Protein 1PJX (pdb70)

Structure (mmCIF, N/CA/C/O backbone):
data_1PJX
#
_entry.id   1PJX
#
_cell.length_a   43.114
_cell.length_b   81.849
_cell.length_c   86.467
_cell.angle_alpha   90.00
_cell.angle_beta   90.00
_cell.angle_gamma   90.00
#
_symmetry.space_group_name_H-M   'P 21 21 21'
#
loop_
_entity.id
_entity.type
_entity.pdbx_description
1 polymer DIISOPROPYLFLUOROPHOSPHATASE
2 non-polymer 'CALCIUM ION'
3 non-polymer 1-ETHOXY-2-(2-METHOXYETHOXY)ETHANE
4 non-polymer '2-(N-MORPHOLINO)-ETHANESULFONIC ACID'
5 non-polymer 1,2-ETHANEDIOL
6 non-polymer 'TRIETHYLENE GLYCOL'
7 non-polymer 1,2-DIMETHOXYETHANE
8 non-polymer 2-METHOXYETHANOL
9 non-polymer GLYCEROL
10 non-polymer DI(HYDROXYETHYL)ETHER
11 water water
#
loop_
_atom_site.group_PDB
_atom_site.id
_atom_site.type_symbol
_atom_site.label_atom_id
_atom_site.label_alt_id
_atom_site.label_comp_id
_atom_site.label_asym_id
_atom_site.label_entity_id
_atom_site.label_seq_id
_atom_site.pdbx_PDB_ins_code
_atom_site.Cartn_x
_atom_site.Cartn_y
_atom_site.Cartn_z
_atom_site.occupancy
_atom_site.B_iso_or_equiv
_atom_site.auth_seq_id
_atom_site.auth_comp_id
_atom_site.auth_asym_id
_atom_site.auth_atom_id
_atom_site.pdbx_PDB_model_num
ATOM 1 N N A MET A 1 1 ? 9.693 -25.290 2.786 0.30 25.33 1 MET A N 1
ATOM 2 N N B MET A 1 1 ? 6.381 -17.547 -0.230 0.30 47.75 1 MET A N 1
ATOM 3 C CA A MET A 1 1 ? 9.900 -25.276 1.346 0.30 36.72 1 MET A CA 1
ATOM 4 C CA B MET A 1 1 ? 7.117 -18.195 0.843 0.30 46.45 1 MET A CA 1
ATOM 5 C C A MET A 1 1 ? 11.344 -25.486 0.937 0.30 39.53 1 MET A C 1
ATOM 6 C C B MET A 1 1 ? 6.346 -19.331 1.470 0.30 47.55 1 MET A C 1
ATOM 7 O O A MET A 1 1 ? 11.931 -26.488 1.394 0.30 42.04 1 MET A O 1
ATOM 8 O O B MET A 1 1 ? 5.129 -19.162 1.646 0.30 47.46 1 MET A O 1
ATOM 9 N N A GLU A 1 2 ? 11.939 -24.644 0.134 0.30 35.96 2 GLU A N 1
ATOM 10 N N B GLU A 1 2 ? 6.918 -20.467 1.810 0.30 43.11 2 GLU A N 1
ATOM 11 C CA A GLU A 1 2 ? 11.754 -23.438 -0.581 0.30 31.34 2 GLU A CA 1
ATOM 12 C CA B GLU A 1 2 ? 8.308 -20.831 1.750 0.30 39.02 2 GLU A CA 1
ATOM 13 C C A GLU A 1 2 ? 10.355 -22.870 -0.692 0.30 30.53 2 GLU A C 1
ATOM 14 C C B GLU A 1 2 ? 8.703 -21.601 0.509 0.30 33.11 2 GLU A C 1
ATOM 15 O O A GLU A 1 2 ? 9.523 -23.404 -1.491 0.30 46.60 2 GLU A O 1
ATOM 16 O O B GLU A 1 2 ? 7.812 -22.105 -0.190 0.30 38.21 2 GLU A O 1
ATOM 17 N N A ILE A 1 3 ? 10.219 -21.776 0.069 0.30 26.95 3 ILE A N 1
ATOM 18 N N B ILE A 1 3 ? 10.007 -21.683 0.225 0.30 26.66 3 ILE A N 1
ATOM 19 C CA A ILE A 1 3 ? 11.131 -21.156 1.035 0.30 23.48 3 ILE A CA 1
ATOM 20 C CA B ILE A 1 3 ? 11.084 -21.154 1.063 0.30 23.63 3 ILE A CA 1
ATOM 21 C C . ILE A 1 3 ? 11.338 -22.154 2.172 0.90 19.90 3 ILE A C 1
ATOM 22 O O . ILE A 1 3 ? 10.409 -22.607 2.821 0.90 20.12 3 ILE A O 1
ATOM 27 N N . PRO A 1 4 ? 12.525 -22.598 2.468 0.90 17.84 4 PRO A N 1
ATOM 28 C CA . PRO A 1 4 ? 12.761 -23.521 3.566 0.90 16.05 4 PRO A CA 1
ATOM 29 C C . PRO A 1 4 ? 1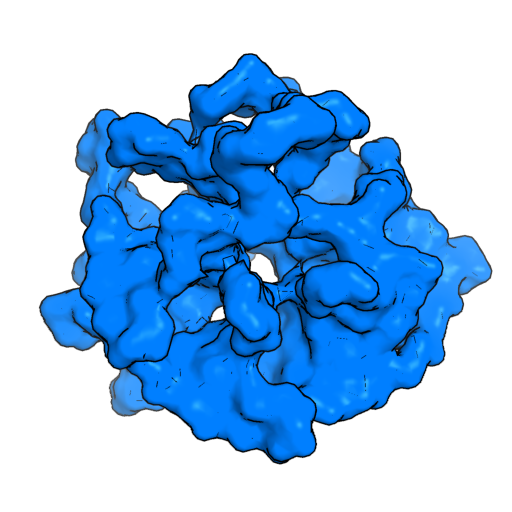2.308 -22.941 4.906 0.90 10.69 4 PRO A C 1
ATOM 30 O O . PRO A 1 4 ? 12.494 -21.750 5.159 0.90 10.76 4 PRO A O 1
ATOM 34 N N . VAL A 1 5 ? 11.736 -23.800 5.746 1.00 11.53 5 VAL A N 1
ATOM 35 C CA . VAL A 1 5 ? 11.290 -23.459 7.087 1.00 11.14 5 VAL A CA 1
ATOM 36 C C . VAL A 1 5 ? 11.973 -24.236 8.107 1.00 11.09 5 VAL A C 1
ATOM 37 O O . VAL A 1 5 ? 12.071 -25.455 7.945 1.00 15.05 5 VAL A O 1
ATOM 41 N N . ILE A 1 6 ? 12.447 -23.637 9.155 1.00 11.16 6 ILE A N 1
ATOM 42 C CA . ILE A 1 6 ? 13.016 -24.316 10.290 1.00 11.88 6 ILE A CA 1
ATOM 43 C C . ILE A 1 6 ? 12.106 -24.154 11.468 1.00 11.19 6 ILE A C 1
ATOM 44 O O . ILE A 1 6 ? 11.321 -23.163 11.589 1.00 11.32 6 ILE A O 1
ATOM 49 N N . GLU A 1 7 ? 12.196 -25.103 12.400 1.00 12.89 7 GLU A N 1
ATOM 50 C CA . GLU A 1 7 ? 11.362 -25.171 13.558 1.00 13.64 7 GLU A CA 1
ATOM 51 C C . GLU A 1 7 ? 12.160 -25.399 14.823 1.00 12.85 7 GLU A C 1
ATOM 52 O O . GLU A 1 7 ? 12.113 -26.455 15.443 1.00 15.12 7 GLU A O 1
ATOM 63 N N . PRO A 1 8 ? 12.906 -24.379 15.255 1.00 11.61 8 PRO A N 1
ATOM 64 C CA . PRO A 1 8 ? 13.742 -24.503 16.431 1.00 11.10 8 PRO A CA 1
ATOM 65 C C . PRO A 1 8 ? 12.842 -24.606 17.701 1.00 8.45 8 PRO A C 1
ATOM 66 O O . PRO A 1 8 ? 11.685 -24.168 17.700 1.00 9.89 8 PRO A O 1
ATOM 70 N N . LEU A 1 9 ? 13.381 -25.101 18.757 1.00 8.31 9 LEU A N 1
ATOM 71 C CA . LEU A 1 9 ? 12.710 -25.165 20.051 1.00 7.14 9 LEU A CA 1
ATOM 72 C C . LEU A 1 9 ? 12.668 -23.768 20.656 1.00 6.45 9 LEU A C 1
ATOM 73 O O . LEU A 1 9 ? 13.700 -23.138 20.868 1.00 7.05 9 LEU A O 1
ATOM 78 N N . PHE A 1 10 ? 11.474 -23.325 20.989 1.00 6.48 10 PHE A N 1
ATOM 79 C CA . PHE A 1 10 ? 11.245 -22.076 21.707 1.00 6.39 10 PHE A CA 1
ATOM 80 C C . PHE A 1 10 ? 11.079 -22.363 23.186 1.00 6.49 10 PHE A C 1
ATOM 81 O O . PHE A 1 10 ? 10.238 -23.208 23.569 1.00 8.52 10 PHE A O 1
ATOM 89 N N . THR A 1 11 ? 11.840 -21.701 24.010 1.00 6.27 11 THR A N 1
ATOM 90 C CA . THR A 1 11 ? 11.797 -21.826 25.452 1.00 6.10 11 THR A CA 1
ATOM 91 C C . THR A 1 11 ? 11.159 -20.572 26.044 1.00 6.02 11 THR A C 1
ATOM 92 O O . THR A 1 11 ? 11.555 -19.433 25.682 1.00 6.45 11 THR A O 1
ATOM 96 N N . LYS A 1 12 ? 10.232 -20.726 26.961 1.00 6.67 12 LYS A N 1
ATOM 97 C CA . LYS A 1 12 ? 9.541 -19.583 27.569 1.00 6.99 12 LYS A CA 1
ATOM 98 C C . LYS A 1 12 ? 10.530 -18.825 28.443 1.00 6.57 12 LYS A C 1
ATOM 99 O O . LYS A 1 12 ? 11.337 -19.429 29.187 1.00 8.14 12 LYS A O 1
ATOM 105 N N . VAL A 1 13 ? 10.443 -17.504 28.399 1.00 6.34 13 VAL A N 1
ATOM 106 C CA . VAL A 1 13 ? 11.255 -16.607 29.209 1.00 6.78 13 VAL A CA 1
ATOM 107 C C . VAL A 1 13 ? 10.412 -15.894 30.292 1.00 7.37 13 VAL A C 1
ATOM 108 O O . VAL A 1 13 ? 10.773 -15.926 31.454 1.00 9.89 13 VAL A O 1
ATOM 112 N N . THR A 1 14 ? 9.339 -15.213 29.889 1.00 7.17 14 THR A N 1
ATOM 113 C CA . THR A 1 14 ? 8.476 -14.536 30.843 1.00 8.55 14 THR A CA 1
ATOM 114 C C . THR A 1 14 ? 7.096 -14.327 30.194 1.00 7.72 14 THR A C 1
ATOM 115 O O . THR A 1 14 ? 6.934 -14.519 28.987 1.00 9.00 14 THR A O 1
ATOM 119 N N . GLU A 1 15 ? 6.113 -13.956 30.972 1.00 8.68 15 GLU A N 1
ATOM 120 C CA . GLU A 1 15 ? 4.706 -13.945 30.611 1.00 9.81 15 GLU A CA 1
ATOM 121 C C . GLU A 1 15 ? 4.010 -12.670 31.064 1.00 7.92 15 GLU A C 1
ATOM 122 O O . GLU A 1 15 ? 4.474 -11.978 31.942 1.00 8.48 15 GLU A O 1
ATOM 133 N N . ASP A 1 16 ? 2.850 -12.449 30.443 1.00 8.47 16 ASP A N 1
ATOM 134 C CA . ASP A 1 16 ? 1.863 -11.450 30.855 1.00 9.05 16 ASP A CA 1
ATOM 135 C C . ASP A 1 16 ? 2.449 -10.030 30.802 1.00 7.96 16 ASP A C 1
ATOM 136 O O . ASP A 1 16 ? 2.422 -9.299 31.769 1.00 9.16 16 ASP A O 1
ATOM 141 N N . ILE A 1 17 ? 2.903 -9.639 29.607 1.00 7.53 17 ILE A N 1
ATOM 142 C CA . ILE A 1 17 ? 3.459 -8.335 29.347 1.00 7.41 17 ILE A CA 1
ATOM 143 C C . ILE A 1 17 ? 2.695 -7.723 28.160 1.00 6.99 17 ILE A C 1
ATOM 144 O O . ILE A 1 17 ? 2.955 -8.057 27.023 1.00 7.32 17 ILE A O 1
ATOM 149 N N . PRO A 1 18 ? 1.729 -6.825 28.440 1.00 7.42 18 PRO A N 1
ATOM 150 C CA . PRO A 1 18 ? 0.866 -6.325 27.343 1.00 7.69 18 PRO A CA 1
ATOM 151 C C . PRO A 1 18 ? 1.633 -5.626 26.241 1.00 6.83 18 PRO A C 1
ATOM 152 O O . PRO A 1 18 ? 2.288 -4.602 26.419 1.00 7.64 18 PRO A O 1
ATOM 156 N N . GLY A 1 19 ? 1.519 -6.195 25.034 1.00 6.66 19 GLY A N 1
ATOM 157 C CA . GLY A 1 19 ? 2.217 -5.648 23.893 1.00 6.95 19 GLY A CA 1
ATOM 158 C C . GLY A 1 19 ? 3.714 -5.810 23.918 1.00 5.74 19 GLY A C 1
ATOM 159 O O . GLY A 1 19 ? 4.416 -5.065 23.248 1.00 5.73 19 GLY A O 1
ATOM 160 N N . ALA A 1 20 ? 4.206 -6.841 24.641 1.00 5.85 20 ALA A N 1
ATOM 161 C CA . ALA A 1 20 ? 5.595 -7.116 24.861 1.00 5.42 20 ALA A CA 1
ATOM 162 C C . ALA A 1 20 ? 6.434 -6.745 23.627 1.00 5.07 20 ALA A C 1
ATOM 163 O O . ALA A 1 20 ? 6.230 -7.266 22.528 1.00 5.59 20 ALA A O 1
ATOM 165 N N . GLU A 1 21 ? 7.437 -5.912 23.872 1.00 4.92 21 GLU A N 1
ATOM 166 C CA . GLU A 1 21 ? 8.163 -5.214 22.809 1.00 5.09 21 GLU A CA 1
ATOM 167 C C . GLU A 1 21 ? 9.561 -4.904 23.248 1.00 4.79 21 GLU A C 1
ATOM 168 O O . GLU A 1 21 ? 9.983 -5.103 24.409 1.00 5.26 21 GLU A O 1
ATOM 174 N N . GLY A 1 22 ? 10.344 -4.369 22.296 1.00 4.90 22 GLY A N 1
ATOM 175 C CA . GLY A 1 22 ? 11.614 -3.775 22.544 1.00 5.31 22 GLY A CA 1
ATOM 176 C C . GLY A 1 22 ? 12.586 -4.564 23.420 1.00 4.99 22 GLY A C 1
ATOM 177 O O . GLY A 1 22 ? 13.215 -3.976 24.296 1.00 6.03 22 GLY A O 1
ATOM 178 N N . PRO A 1 23 ? 12.778 -5.857 23.153 1.00 4.68 23 PRO A N 1
ATOM 179 C CA . PRO A 1 23 ? 13.768 -6.605 23.944 1.00 4.78 23 PRO A CA 1
ATOM 180 C C . PRO A 1 23 ? 15.131 -6.025 23.732 1.00 4.67 23 PRO A C 1
ATOM 181 O O . PRO A 1 23 ? 15.555 -5.688 22.599 1.00 5.03 23 PRO A O 1
ATOM 185 N N . VAL A 1 24 ? 15.929 -5.935 24.811 1.00 4.69 24 VAL A N 1
ATOM 186 C CA . VAL A 1 24 ? 17.226 -5.331 24.710 1.00 4.84 24 VAL A CA 1
ATOM 187 C C . VAL A 1 24 ? 18.109 -5.820 25.860 1.00 4.95 24 VAL A C 1
ATOM 188 O O . VAL A 1 24 ? 17.617 -6.063 26.960 1.00 5.60 24 VAL A O 1
ATOM 192 N N . PHE A 1 25 ? 19.398 -5.943 25.594 1.00 5.14 25 PHE A N 1
ATOM 193 C CA . PHE A 1 25 ? 20.424 -6.183 26.625 1.00 5.85 25 PHE A CA 1
ATOM 194 C C . PHE A 1 25 ? 21.185 -4.913 26.858 1.00 6.09 25 PHE A C 1
ATOM 195 O O . PHE A 1 25 ? 21.526 -4.180 25.909 1.00 7.31 25 PHE A O 1
ATOM 203 N N . ASP A 1 26 ? 21.521 -4.622 28.114 1.00 6.68 26 ASP A N 1
ATOM 204 C CA . ASP A 1 26 ? 22.384 -3.517 28.429 1.00 7.01 26 ASP A CA 1
ATOM 205 C C . ASP A 1 26 ? 23.837 -3.957 28.491 1.00 7.73 26 ASP A C 1
ATOM 206 O O . ASP A 1 26 ? 24.201 -5.073 28.153 1.00 9.19 26 ASP A O 1
ATOM 211 N N . LYS A 1 27 ? 24.707 -3.009 28.871 1.00 8.52 27 LYS A N 1
ATOM 212 C CA . LYS A 1 27 ? 26.138 -3.284 28.822 1.00 9.96 27 LYS A CA 1
ATOM 213 C C . LYS A 1 27 ? 26.569 -4.236 29.940 1.00 11.24 27 LYS A C 1
ATOM 214 O O . LYS A 1 27 ? 27.696 -4.754 29.795 1.00 13.90 27 LYS A O 1
ATOM 220 N N . ASN A 1 28 ? 25.771 -4.511 30.881 1.00 11.71 28 ASN A N 1
ATOM 221 C CA . ASN A 1 28 ? 26.013 -5.475 31.967 1.00 13.50 28 ASN A CA 1
ATOM 222 C C . ASN A 1 28 ? 25.414 -6.811 31.671 1.00 12.71 28 ASN A C 1
ATOM 223 O O . ASN A 1 28 ? 25.521 -7.710 32.451 1.00 15.67 28 ASN A O 1
ATOM 228 N N . GLY A 1 29 ? 24.728 -6.951 30.532 1.00 11.65 29 GLY A N 1
ATOM 229 C CA . GLY A 1 29 ? 24.031 -8.161 30.193 1.00 11.76 29 GLY A CA 1
ATOM 230 C C . GLY A 1 29 ? 22.709 -8.322 30.843 1.00 10.16 29 GLY A C 1
ATOM 231 O O . GLY A 1 29 ? 22.093 -9.393 30.776 1.00 11.03 29 GLY A O 1
ATOM 232 N N . ASP A 1 30 ? 22.145 -7.266 31.501 1.00 9.38 30 ASP A N 1
ATOM 233 C CA . ASP A 1 30 ? 20.784 -7.331 31.979 1.00 8.47 30 ASP A CA 1
ATOM 234 C C . ASP A 1 30 ? 19.823 -7.208 30.795 1.00 6.86 30 ASP A C 1
ATOM 235 O O . ASP A 1 30 ? 20.159 -6.580 29.776 1.00 7.40 30 ASP A O 1
ATOM 244 N N . PHE A 1 31 ? 18.664 -7.782 30.963 1.00 6.66 31 PHE A N 1
ATOM 245 C CA . PHE A 1 31 ? 17.664 -7.888 29.917 1.00 5.78 31 PHE A CA 1
ATOM 246 C C . PHE A 1 31 ? 16.420 -7.101 30.274 1.00 5.47 31 PHE A C 1
ATOM 247 O O . PHE A 1 31 ? 15.919 -7.168 31.421 1.00 6.18 31 PHE A O 1
ATOM 255 N N . TYR A 1 32 ? 15.900 -6.366 29.294 1.00 5.36 32 TYR A N 1
ATOM 256 C CA . TYR A 1 32 ? 14.773 -5.500 29.479 1.00 5.34 32 TYR A CA 1
ATOM 257 C C . TYR A 1 32 ? 13.768 -5.745 28.349 1.00 5.33 32 TYR A C 1
ATOM 258 O O . TYR A 1 32 ? 14.126 -6.104 27.237 1.00 5.86 32 TYR A O 1
ATOM 267 N N . ILE A 1 33 ? 12.504 -5.487 28.679 1.00 5.47 33 ILE A N 1
ATOM 268 C CA . ILE A 1 33 ? 11.376 -5.531 27.766 1.00 6.35 33 ILE A CA 1
ATOM 269 C C . ILE A 1 33 ? 10.509 -4.299 28.042 1.00 5.36 33 ILE A C 1
ATOM 270 O O . ILE A 1 33 ? 10.462 -3.828 29.176 1.00 8.15 33 ILE A O 1
ATOM 275 N N . VAL A 1 34 ? 9.803 -3.833 27.042 1.00 4.96 34 VAL A N 1
ATOM 276 C CA . VAL A 1 34 ? 8.799 -2.811 27.243 1.00 5.18 34 VAL A CA 1
ATOM 277 C C . VAL A 1 34 ? 7.407 -3.396 27.050 1.00 5.33 34 VAL A C 1
ATOM 278 O O . VAL A 1 34 ? 7.173 -4.346 26.303 1.00 5.96 34 VAL A O 1
ATOM 282 N N . ALA A 1 35 ? 6.465 -2.776 27.779 1.00 5.92 35 ALA A N 1
ATOM 283 C CA . ALA A 1 35 ? 5.086 -3.158 27.812 1.00 5.96 35 ALA A CA 1
ATOM 284 C C . ALA A 1 35 ? 4.257 -1.947 27.380 1.00 5.96 35 ALA A C 1
ATOM 285 O O . ALA A 1 35 ? 3.713 -1.209 28.213 1.00 6.80 35 ALA A O 1
ATOM 287 N N . PRO A 1 36 ? 4.223 -1.661 26.073 1.00 5.93 36 PRO A N 1
ATOM 288 C CA . PRO A 1 36 ? 3.616 -0.427 25.611 1.00 6.15 36 PRO A CA 1
ATOM 289 C C . PRO A 1 36 ? 2.162 -0.346 25.917 1.00 6.53 36 PRO A C 1
ATOM 290 O O . PRO A 1 36 ? 1.645 0.788 26.035 1.00 7.44 36 PRO A O 1
ATOM 294 N N . GLU A 1 37 ? 1.438 -1.498 25.977 1.00 6.53 37 GLU A N 1
ATOM 295 C CA . GLU A 1 37 ? 0.008 -1.533 25.921 1.00 6.97 37 GLU A CA 1
ATOM 296 C C . GLU A 1 37 ? -0.630 -1.703 27.258 1.00 6.68 37 GLU A C 1
ATOM 297 O O . GLU A 1 37 ? -1.852 -1.894 27.362 1.00 8.31 37 GLU A O 1
ATOM 303 N N . VAL A 1 38 ? 0.104 -1.508 28.369 1.00 6.89 38 VAL A N 1
ATOM 304 C CA . VAL A 1 38 ? -0.483 -1.421 29.679 1.00 6.95 38 VAL A CA 1
ATOM 305 C C . VAL A 1 38 ? -1.332 -0.176 29.775 1.00 7.53 38 VAL A C 1
ATOM 306 O O . VAL A 1 38 ? -0.882 0.920 29.392 1.00 7.97 38 VAL A O 1
ATOM 310 N N . GLU A 1 39 ? -2.540 -0.323 30.316 1.00 8.41 39 GLU A N 1
ATOM 311 C CA . GLU A 1 39 ? -3.444 0.844 30.463 1.00 9.67 39 GLU A CA 1
ATOM 312 C C . GLU A 1 39 ? -3.969 0.868 31.903 1.00 11.19 39 GLU A C 1
ATOM 313 O O . GLU A 1 39 ? -4.110 -0.164 32.545 1.00 13.13 39 GLU A O 1
ATOM 319 N N . VAL A 1 40 ? -4.290 2.061 32.353 1.00 12.23 40 VAL A N 1
ATOM 320 C CA . VAL A 1 40 ? -4.937 2.305 33.630 1.00 14.35 40 VAL A CA 1
ATOM 321 C C . VAL A 1 40 ? -6.040 3.186 33.415 1.00 15.88 40 VAL A C 1
ATOM 322 O O . VAL A 1 40 ? -5.989 4.278 32.742 1.00 17.15 40 VAL A O 1
ATOM 326 N N . ASN A 1 41 ? -7.308 2.731 33.681 1.00 22.17 41 ASN A N 1
ATOM 327 C CA . ASN A 1 41 ? -8.503 3.526 33.462 1.00 25.95 41 ASN A CA 1
ATOM 328 C C . ASN A 1 41 ? -8.636 3.941 32.006 1.00 22.21 41 ASN A C 1
ATOM 329 O O . ASN A 1 41 ? -9.073 5.049 31.740 1.00 23.77 41 ASN A O 1
ATOM 334 N N . GLY A 1 42 ? -8.171 2.955 31.091 1.00 20.15 42 GLY A N 1
ATOM 335 C CA . GLY A 1 42 ? -8.345 3.213 29.635 1.00 21.77 42 GLY A CA 1
ATOM 336 C C . GLY A 1 42 ? -7.425 4.193 28.906 1.00 18.44 42 GLY A C 1
ATOM 337 O O . GLY A 1 42 ? -7.512 4.589 27.864 1.00 23.36 42 GLY A O 1
ATOM 338 N N . LYS A 1 43 ? -6.396 4.613 29.731 1.00 14.64 43 LYS A N 1
ATOM 339 C CA . LYS A 1 43 ? -5.392 5.558 29.290 1.00 11.85 43 LYS A CA 1
ATOM 340 C C . LYS A 1 43 ? -4.001 4.891 29.364 1.00 9.07 43 LYS A C 1
ATOM 341 O O . LYS A 1 43 ? -3.768 3.953 30.156 1.00 10.67 43 LYS A O 1
ATOM 347 N N . PRO A 1 44 ? -3.078 5.334 28.535 1.00 7.82 44 PRO A N 1
ATOM 348 C CA . PRO A 1 44 ? -1.802 4.676 28.511 1.00 8.11 44 PRO A CA 1
ATOM 349 C C . PRO A 1 44 ? -1.075 4.755 29.818 1.00 7.11 44 PRO A C 1
ATOM 350 O O . PRO A 1 44 ? -1.058 5.795 30.477 1.00 8.33 44 PRO A O 1
ATOM 354 N N . ALA A 1 45 ? -0.411 3.643 30.160 1.00 6.98 45 ALA A N 1
ATOM 355 C CA . ALA A 1 45 ? 0.393 3.541 31.371 1.00 7.06 45 ALA A CA 1
ATOM 356 C C . ALA A 1 45 ? 1.472 2.516 31.095 1.00 6.25 45 ALA A C 1
ATOM 357 O O . ALA A 1 45 ? 1.731 1.616 31.912 1.00 6.96 45 ALA A O 1
ATOM 359 N N . GLY A 1 46 ? 2.144 2.629 29.958 1.00 6.49 46 GLY A N 1
ATOM 360 C CA . GLY A 1 46 ? 3.102 1.633 29.570 1.00 6.08 46 GLY A CA 1
ATOM 361 C C . GLY A 1 46 ? 4.338 1.623 30.453 1.00 6.03 46 GLY A C 1
ATOM 362 O O . GLY A 1 46 ? 4.638 2.560 31.183 1.00 7.04 46 GLY A O 1
ATOM 363 N N . GLU A 1 47 ? 5.046 0.488 30.388 1.00 6.25 47 GLU A N 1
ATOM 364 C CA . GLU A 1 47 ? 6.079 0.154 31.358 1.00 6.64 47 GLU A CA 1
ATOM 365 C C . GLU A 1 47 ? 7.354 -0.279 30.676 1.00 5.87 47 GLU A C 1
ATOM 366 O O . GLU A 1 47 ? 7.358 -0.853 29.585 1.00 6.49 47 GLU A O 1
ATOM 372 N N . ILE A 1 48 ? 8.470 -0.077 31.398 1.00 6.09 48 ILE A N 1
ATOM 373 C CA . ILE A 1 48 ? 9.778 -0.584 31.043 1.00 5.50 48 ILE A CA 1
ATOM 374 C C . ILE A 1 48 ? 10.185 -1.559 32.154 1.00 5.34 48 ILE A C 1
ATOM 375 O O . ILE A 1 48 ? 10.178 -1.147 33.330 1.00 5.68 48 ILE A O 1
ATOM 380 N N . LEU A 1 49 ? 10.494 -2.786 31.791 1.00 5.25 49 LEU A N 1
ATOM 381 C CA . LEU A 1 49 ? 10.729 -3.863 32.741 1.00 5.40 49 LEU A CA 1
ATOM 382 C C . LEU A 1 49 ? 12.120 -4.407 32.613 1.00 5.45 49 LEU A C 1
ATOM 383 O O . LEU A 1 49 ? 12.683 -4.531 31.524 1.00 6.90 49 LEU A O 1
ATOM 392 N N . ARG A 1 50 ? 12.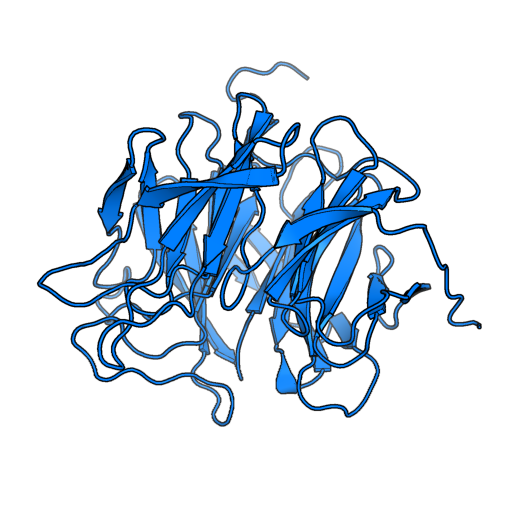708 -4.782 33.757 1.00 5.76 50 ARG A N 1
ATOM 393 C CA . ARG A 1 50 ? 13.861 -5.659 33.816 1.00 5.81 50 ARG A CA 1
ATOM 394 C C . ARG A 1 50 ? 13.367 -7.085 34.067 1.00 5.74 50 ARG A C 1
ATOM 395 O O . ARG A 1 50 ? 12.491 -7.285 34.922 1.00 7.15 50 ARG A O 1
ATOM 413 N N . ILE A 1 51 ? 13.921 -8.036 33.342 1.00 6.31 51 ILE A N 1
ATOM 414 C CA . ILE A 1 51 ? 13.582 -9.444 33.504 1.00 6.83 51 ILE A CA 1
ATOM 415 C C . ILE A 1 51 ? 14.737 -10.190 34.073 1.00 7.93 51 ILE A C 1
ATOM 416 O O . ILE A 1 51 ? 15.841 -10.099 33.553 1.00 10.32 51 ILE A O 1
ATOM 421 N N . ASP A 1 52 ? 14.516 -10.936 35.145 1.00 8.86 52 ASP A N 1
ATOM 422 C CA . ASP A 1 52 ? 15.550 -11.833 35.668 1.00 11.57 52 ASP A CA 1
ATOM 423 C C . ASP A 1 52 ? 15.519 -13.072 34.866 1.00 11.79 52 ASP A C 1
ATOM 424 O O . ASP A 1 52 ? 14.558 -13.842 34.897 1.00 15.03 52 ASP A O 1
ATOM 429 N N . LEU A 1 53 ? 16.540 -13.306 34.024 1.00 10.91 53 LEU A N 1
ATOM 430 C CA . LEU A 1 53 ? 16.575 -14.435 33.091 1.00 11.62 53 LEU A CA 1
ATOM 431 C C . LEU A 1 53 ? 16.602 -15.795 33.742 1.00 17.58 53 LEU A C 1
ATOM 432 O O . LEU A 1 53 ? 16.245 -16.777 33.151 1.00 23.30 53 LEU A O 1
ATOM 437 N N . LYS A 1 54 ? 16.982 -15.873 34.989 1.00 18.88 54 LYS A N 1
ATOM 438 C CA . LYS A 1 54 ? 16.975 -17.138 35.710 1.00 24.38 54 LYS A CA 1
ATOM 439 C C . LYS A 1 54 ? 15.582 -17.555 36.191 1.00 23.28 54 LYS A C 1
ATOM 440 O O . LYS A 1 54 ? 15.342 -18.749 36.309 1.00 40.56 54 LYS A O 1
ATOM 446 N N . THR A 1 55 ? 14.705 -16.652 36.517 1.00 16.04 55 THR A N 1
ATOM 447 C CA . THR A 1 55 ? 13.531 -16.870 37.182 1.00 15.49 55 THR A CA 1
ATOM 448 C C . THR A 1 55 ? 12.263 -16.500 36.246 1.00 14.47 55 THR A C 1
ATOM 449 O O . THR A 1 55 ? 11.127 -16.928 36.594 1.00 17.12 55 THR A O 1
ATOM 453 N N . GLY A 1 56 ? 12.475 -15.644 35.344 1.00 12.29 56 GLY A N 1
ATOM 454 C CA . GLY A 1 56 ? 11.387 -15.056 34.604 1.00 12.82 56 GLY A CA 1
ATOM 455 C C . GLY A 1 56 ? 10.626 -13.923 35.324 1.00 10.78 56 GLY A C 1
ATOM 456 O O . GLY A 1 56 ? 9.690 -13.347 34.756 1.00 12.39 56 GLY A O 1
ATOM 457 N N . LYS A 1 57 ? 11.098 -13.585 36.505 1.00 10.19 57 LYS A N 1
ATOM 458 C CA . LYS A 1 57 ? 10.422 -12.540 37.280 1.00 9.95 57 LYS A CA 1
ATOM 459 C C . LYS A 1 57 ? 10.678 -11.155 36.678 1.00 9.03 57 LYS A C 1
ATOM 460 O O . LYS A 1 57 ? 11.774 -10.853 36.185 1.00 10.20 57 LYS A O 1
ATOM 466 N N . LYS A 1 58 ? 9.658 -10.372 36.781 1.00 9.42 58 LYS A N 1
ATOM 467 C CA . LYS A 1 58 ? 9.630 -9.033 36.156 1.00 8.63 58 LYS A CA 1
ATOM 468 C C . LYS A 1 58 ? 9.667 -7.944 37.209 1.00 8.09 58 LYS A C 1
ATOM 469 O O . LYS A 1 58 ? 8.955 -8.056 38.222 1.00 9.57 58 LYS A O 1
ATOM 475 N N . THR A 1 59 ? 10.416 -6.890 36.944 1.00 6.79 59 THR A N 1
ATOM 476 C CA . THR A 1 59 ? 10.398 -5.712 37.768 1.00 7.05 59 THR A CA 1
ATOM 477 C C . THR A 1 59 ? 10.139 -4.506 36.886 1.00 6.46 59 THR A C 1
ATOM 478 O O . THR A 1 59 ? 10.831 -4.331 35.869 1.00 7.95 59 THR A O 1
ATOM 485 N N . VAL A 1 60 ? 9.201 -3.665 37.238 1.00 6.02 60 VAL A N 1
ATOM 486 C CA . VAL A 1 60 ? 8.926 -2.449 36.479 1.00 5.86 60 VAL A CA 1
ATOM 487 C C . VAL A 1 60 ? 9.898 -1.391 36.969 1.00 5.89 60 VAL A C 1
ATOM 488 O O . VAL A 1 60 ? 9.821 -0.946 38.114 1.00 8.35 60 VAL A O 1
ATOM 492 N N . ILE A 1 61 ? 10.825 -0.972 36.125 1.00 5.47 61 ILE A N 1
ATOM 493 C CA . ILE A 1 61 ? 11.781 0.037 36.496 1.00 5.96 61 ILE A CA 1
ATOM 494 C C . ILE A 1 61 ? 11.266 1.447 36.200 1.00 6.04 61 ILE A C 1
ATOM 495 O O . ILE A 1 61 ? 11.675 2.415 36.868 1.00 7.26 61 ILE A O 1
ATOM 500 N N . CYS A 1 62 ? 10.396 1.607 35.201 1.00 6.00 62 CYS A N 1
ATOM 501 C CA . CYS A 1 62 ? 9.960 2.940 34.771 1.00 6.27 62 CYS A CA 1
ATOM 502 C C . CYS A 1 62 ? 8.561 2.811 34.183 1.00 6.23 62 CYS A C 1
ATOM 503 O O . CYS A 1 62 ? 8.298 1.885 33.416 1.00 7.30 62 CYS A O 1
ATOM 506 N N . LYS A 1 63 ? 7.718 3.737 34.547 1.00 6.88 63 LYS A N 1
ATOM 507 C CA . LYS A 1 63 ? 6.317 3.800 34.017 1.00 8.15 63 LYS A CA 1
ATOM 508 C C . LYS A 1 63 ? 6.221 5.261 33.552 1.00 9.15 63 LYS A C 1
ATOM 509 O O . LYS A 1 63 ? 5.760 6.124 34.317 1.00 13.73 63 LYS A O 1
ATOM 515 N N . PRO A 1 64 ? 6.727 5.581 32.396 1.00 8.08 64 PRO A N 1
ATOM 516 C CA . PRO A 1 64 ? 6.959 6.961 32.076 1.00 9.54 64 PRO A CA 1
ATOM 517 C C . PRO A 1 64 ? 5.686 7.725 31.864 1.00 8.57 64 PRO A C 1
ATOM 518 O O . PRO A 1 64 ? 4.754 7.242 31.243 1.00 8.17 64 PRO A O 1
ATOM 522 N N . GLU A 1 65 ? 5.653 8.970 32.321 1.00 12.05 65 GLU A N 1
ATOM 523 C CA . GLU A 1 65 ? 4.589 9.901 32.069 1.00 11.13 65 GLU A CA 1
ATOM 524 C C . GLU A 1 65 ? 5.174 11.295 32.029 1.00 11.40 65 GLU A C 1
ATOM 525 O O . GLU A 1 65 ? 6.160 11.572 32.747 1.00 15.02 65 GLU A O 1
ATOM 531 N N . VAL A 1 66 ? 4.636 12.175 31.195 1.00 9.75 66 VAL A N 1
ATOM 532 C CA . VAL A 1 66 ? 5.037 13.569 31.116 1.00 10.03 66 VAL A CA 1
ATOM 533 C C . VAL A 1 66 ? 3.838 14.405 31.275 1.00 9.03 66 VAL A C 1
ATOM 534 O O . VAL A 1 66 ? 2.895 14.311 30.457 1.00 8.78 66 VAL A O 1
ATOM 538 N N . ASN A 1 67 ? 3.807 15.199 32.317 1.00 11.35 67 ASN A N 1
ATOM 539 C CA . ASN A 1 67 ? 2.596 16.096 32.569 1.00 12.03 67 ASN A CA 1
ATOM 540 C C . ASN A 1 67 ? 1.313 15.325 32.632 1.00 10.94 67 ASN A C 1
ATOM 541 O O . ASN A 1 67 ? 0.286 15.833 32.275 1.00 12.61 67 ASN A O 1
ATOM 546 N N . GLY A 1 68 ? 1.367 14.081 33.159 1.00 11.32 68 GLY A N 1
ATOM 547 C CA . GLY A 1 68 ? 0.222 13.273 33.349 1.00 12.02 68 GLY A CA 1
ATOM 548 C C . GLY A 1 68 ? -0.132 12.397 32.150 1.00 10.05 68 GLY A C 1
ATOM 549 O O . GLY A 1 68 ? -1.082 11.551 32.238 1.00 12.62 68 GLY A O 1
ATOM 550 N N . TYR A 1 69 ? 0.512 12.572 31.022 1.00 8.26 69 TYR A N 1
ATOM 551 C CA . TYR A 1 69 ? 0.301 11.765 29.854 1.00 7.27 69 TYR A CA 1
ATOM 552 C C . TYR A 1 69 ? 1.212 10.527 29.932 1.00 6.80 69 TYR A C 1
ATOM 553 O O . TYR A 1 69 ? 2.436 10.655 29.865 1.00 7.66 69 TYR A O 1
ATOM 562 N N . GLY A 1 70 ? 0.612 9.375 30.061 1.00 7.02 70 GLY A N 1
ATOM 563 C CA . GLY A 1 70 ? 1.373 8.141 30.125 1.00 7.07 70 GLY A CA 1
ATOM 564 C C . GLY A 1 70 ? 1.983 7.781 28.791 1.00 6.33 70 GLY A C 1
ATOM 565 O O . GLY A 1 70 ? 1.450 8.050 27.721 1.00 7.35 70 GLY A O 1
ATOM 566 N N . GLY A 1 71 ? 3.097 7.091 28.878 1.00 6.53 71 GLY A N 1
ATOM 567 C CA . GLY A 1 71 ? 3.809 6.625 27.697 1.00 6.21 71 GLY A CA 1
ATOM 568 C C . GLY A 1 71 ? 3.285 5.307 27.147 1.00 5.68 71 GLY A C 1
ATOM 569 O O . GLY A 1 71 ? 2.599 4.508 27.822 1.00 6.46 71 GLY A O 1
ATOM 570 N N . ILE A 1 72 ? 3.685 5.071 25.913 1.00 5.28 72 ILE A N 1
ATOM 571 C CA . ILE A 1 72 ? 3.516 3.811 25.185 1.00 5.08 72 ILE A CA 1
ATOM 572 C C . ILE A 1 72 ? 4.916 3.414 24.691 1.00 4.90 72 ILE A C 1
ATOM 573 O O . ILE A 1 72 ? 5.255 3.494 23.517 1.00 5.18 72 ILE A O 1
ATOM 578 N N . PRO A 1 73 ? 5.806 3.019 25.622 1.00 5.17 73 PRO A N 1
ATOM 579 C CA . PRO A 1 73 ? 7.181 2.675 25.247 1.00 5.13 73 PRO A CA 1
ATOM 580 C C . PRO A 1 73 ? 7.193 1.374 24.454 1.00 4.84 73 PRO A C 1
ATOM 581 O O . PRO A 1 73 ? 6.667 0.376 24.931 1.00 5.92 73 PRO A O 1
ATOM 585 N N . ALA A 1 74 ? 7.813 1.382 23.287 1.00 5.04 74 ALA A N 1
ATOM 586 C CA . ALA A 1 74 ? 7.649 0.315 22.302 1.00 5.12 74 ALA A CA 1
ATOM 587 C C . ALA A 1 74 ? 8.938 -0.255 21.730 1.00 4.85 74 ALA A C 1
ATOM 588 O O . ALA A 1 74 ? 8.869 -1.349 21.159 1.00 5.79 74 ALA A O 1
ATOM 590 N N . GLY A 1 75 ? 10.070 0.420 21.832 1.00 4.80 75 GLY A N 1
ATOM 591 C CA . GLY A 1 75 ? 11.281 -0.084 21.218 1.00 5.01 75 GLY A CA 1
ATOM 592 C C . GLY A 1 75 ? 12.489 0.483 21.917 1.00 4.86 75 GLY A C 1
ATOM 593 O O . GLY A 1 75 ? 12.429 1.589 22.470 1.00 6.35 75 GLY A O 1
ATOM 594 N N . CYS A 1 76 ? 13.609 -0.255 21.914 1.00 5.02 76 CYS A N 1
ATOM 595 C CA . CYS A 1 76 ? 14.771 0.118 22.682 1.00 5.00 76 CYS A CA 1
ATOM 596 C C . CYS A 1 76 ? 16.065 -0.121 21.946 1.00 4.88 76 CYS A C 1
ATOM 597 O O . CYS A 1 76 ? 16.222 -1.085 21.171 1.00 5.52 76 CYS A O 1
ATOM 600 N N . GLN A 1 77 ? 17.083 0.687 22.319 1.00 4.80 77 GLN A N 1
ATOM 601 C CA . GLN A 1 77 ? 18.468 0.436 22.029 1.00 4.80 77 GLN A CA 1
ATOM 602 C C . GLN A 1 77 ? 19.289 0.823 23.255 1.00 5.04 77 GLN A C 1
ATOM 603 O O . GLN A 1 77 ? 18.956 1.812 23.926 1.00 7.27 77 GLN A O 1
ATOM 609 N N . CYS A 1 78 ? 20.374 0.114 23.522 1.00 4.70 78 CYS A N 1
ATOM 610 C CA . CYS A 1 78 ? 21.296 0.516 24.582 1.00 4.98 78 CYS A CA 1
ATOM 611 C C . CYS A 1 78 ? 22.347 1.441 24.034 1.00 4.85 78 CYS A C 1
ATOM 612 O O . CYS A 1 78 ? 22.904 1.229 22.953 1.00 5.61 78 CYS A O 1
ATOM 615 N N . ASP A 1 79 ? 22.677 2.474 24.812 1.00 5.07 79 ASP A N 1
ATOM 616 C CA . ASP A 1 79 ? 23.770 3.350 24.453 1.00 5.52 79 ASP A CA 1
ATOM 617 C C . ASP A 1 79 ? 25.132 2.632 24.652 1.00 5.28 79 ASP A C 1
ATOM 618 O O . ASP A 1 79 ? 25.232 1.635 25.335 1.00 6.53 79 ASP A O 1
ATOM 623 N N . ARG A 1 80 ? 26.160 3.233 24.060 1.00 5.86 80 ARG A N 1
ATOM 624 C CA . ARG A 1 80 ? 27.510 2.748 24.181 1.00 6.07 80 ARG A CA 1
ATOM 625 C C . ARG A 1 80 ? 28.291 3.444 25.316 1.00 6.42 80 ARG A C 1
ATOM 626 O O . ARG A 1 80 ? 28.906 2.757 26.141 1.00 8.09 80 ARG A O 1
ATOM 634 N N . ASP A 1 81 ? 28.312 4.776 25.324 1.00 6.89 81 ASP A N 1
ATOM 635 C CA . ASP A 1 81 ? 29.201 5.473 26.226 1.00 7.43 81 ASP A CA 1
ATOM 636 C C . ASP A 1 81 ? 28.680 5.561 27.627 1.00 7.95 81 ASP A C 1
ATOM 637 O O . ASP A 1 81 ? 29.454 5.848 28.565 1.00 11.68 81 ASP A O 1
ATOM 642 N N . ALA A 1 82 ? 27.396 5.302 27.855 1.00 7.85 82 ALA A N 1
ATOM 643 C CA . ALA A 1 82 ? 26.759 5.214 29.157 1.00 8.16 82 ALA A CA 1
ATOM 644 C C . ALA A 1 82 ? 25.811 4.052 29.087 1.00 7.06 82 ALA A C 1
ATOM 645 O O . ALA A 1 82 ? 25.267 3.737 28.039 1.00 7.70 82 ALA A O 1
ATOM 647 N N . ASN A 1 83 ? 25.563 3.408 30.250 1.00 7.41 83 ASN A N 1
ATOM 648 C CA . ASN A 1 83 ? 24.654 2.282 30.307 1.00 7.17 83 ASN A CA 1
ATOM 649 C C . ASN A 1 83 ? 23.245 2.808 30.556 1.00 6.45 83 ASN A C 1
ATOM 650 O O . ASN A 1 83 ? 22.757 2.858 31.665 1.00 9.12 83 ASN A O 1
ATOM 655 N N . GLN A 1 84 ? 22.614 3.261 29.454 1.00 6.40 84 GLN A N 1
ATOM 656 C CA . GLN A 1 84 ? 21.315 3.894 29.489 1.00 6.04 84 GLN A CA 1
ATOM 657 C C . GLN A 1 84 ? 20.572 3.428 28.229 1.00 5.68 84 GLN A C 1
ATOM 658 O O . GLN A 1 84 ? 21.217 3.141 27.209 1.00 6.37 84 GLN A O 1
ATOM 664 N N . LEU A 1 85 ? 19.262 3.367 28.318 1.00 5.27 85 LEU A N 1
ATOM 665 C CA . LEU A 1 85 ? 18.427 2.903 27.219 1.00 5.25 85 LEU A CA 1
ATOM 666 C C . LEU A 1 85 ? 17.790 4.082 26.503 1.00 5.36 85 LEU A C 1
ATOM 667 O O . LEU A 1 85 ? 17.224 4.968 27.128 1.00 7.46 85 LEU A O 1
ATOM 672 N N . PHE A 1 86 ? 17.821 4.038 25.171 1.00 4.95 86 PHE A N 1
ATOM 673 C CA . PHE A 1 86 ? 17.033 4.921 24.324 1.00 4.70 86 PHE A CA 1
ATOM 674 C C . PHE A 1 86 ? 15.762 4.171 23.962 1.00 4.97 86 PHE A C 1
ATOM 675 O O . PHE A 1 86 ? 15.843 3.048 23.454 1.00 6.24 86 PHE A O 1
ATOM 683 N N . VAL A 1 87 ? 14.633 4.794 24.259 1.00 4.92 87 VAL A N 1
ATOM 684 C CA . VAL A 1 87 ? 13.348 4.129 24.181 1.00 5.05 87 VAL A CA 1
ATOM 685 C C . VAL A 1 87 ? 12.416 4.960 23.289 1.00 5.04 87 VAL A C 1
ATOM 686 O O . VAL A 1 87 ? 12.126 6.132 23.563 1.00 6.40 87 VAL A O 1
ATOM 690 N N . ALA A 1 88 ? 11.944 4.331 22.206 1.00 4.69 88 ALA A N 1
ATOM 691 C CA . ALA A 1 88 ? 10.938 4.904 21.330 1.00 4.62 88 ALA A CA 1
ATOM 692 C C . ALA A 1 88 ? 9.571 4.728 21.972 1.00 4.79 88 ALA A C 1
ATOM 693 O O . ALA A 1 88 ? 9.232 3.594 22.341 1.00 6.28 88 ALA A O 1
ATOM 695 N N . ASP A 1 89 ? 8.821 5.815 22.097 1.00 4.84 89 ASP A N 1
ATOM 696 C CA . ASP A 1 89 ? 7.566 5.819 22.813 1.00 4.75 89 ASP A CA 1
ATOM 697 C C . ASP A 1 89 ? 6.494 6.456 21.927 1.00 4.66 89 ASP A C 1
ATOM 698 O O . ASP A 1 89 ? 6.660 7.558 21.393 1.00 5.06 89 ASP A O 1
ATOM 703 N N . MET A 1 90 ? 5.382 5.747 21.743 1.00 4.73 90 MET A N 1
ATOM 704 C CA . MET A 1 90 ? 4.355 6.165 20.810 1.00 4.93 90 MET A CA 1
ATOM 705 C C . MET A 1 90 ? 3.593 7.416 21.239 1.00 5.20 90 MET A C 1
ATOM 706 O O . MET A 1 90 ? 2.949 8.039 20.408 1.00 5.94 90 MET A O 1
ATOM 711 N N . ARG A 1 91 ? 3.667 7.757 22.543 1.00 5.37 91 ARG A N 1
ATOM 712 C CA . ARG A 1 91 ? 3.083 9.003 23.063 1.00 5.35 91 ARG A CA 1
ATOM 713 C C . ARG A 1 91 ? 4.112 10.062 23.348 1.00 5.60 91 ARG A C 1
ATOM 714 O O . ARG A 1 91 ? 3.791 11.247 23.252 1.00 7.18 91 ARG A O 1
ATOM 722 N N . LEU A 1 92 ? 5.336 9.683 23.753 1.00 5.75 92 LEU A N 1
ATOM 723 C CA . LEU A 1 92 ? 6.256 10.625 24.287 1.00 6.32 92 LEU A CA 1
ATOM 724 C C . LEU A 1 92 ? 7.479 10.910 23.397 1.00 6.57 92 LEU A C 1
ATOM 725 O O . LEU A 1 92 ? 8.225 11.844 23.670 1.00 8.14 92 LEU A O 1
ATOM 730 N N . GLY A 1 93 ? 7.628 10.159 22.302 1.00 6.07 93 GLY A N 1
ATOM 731 C CA . GLY A 1 93 ? 8.703 10.390 21.336 1.00 6.38 93 GLY A CA 1
ATOM 732 C C . GLY A 1 93 ? 9.923 9.528 21.622 1.00 6.25 93 GLY A C 1
ATOM 733 O O . GLY A 1 93 ? 9.847 8.309 21.352 1.00 7.87 93 GLY A O 1
ATOM 734 N N . LEU A 1 94 ? 11.012 10.138 21.974 1.00 6.17 94 LEU A N 1
ATOM 735 C CA . LEU A 1 94 ? 12.241 9.431 22.318 1.00 5.90 94 LEU A CA 1
ATOM 736 C C . LEU A 1 94 ? 12.550 9.722 23.791 1.00 5.85 94 LEU A C 1
ATOM 737 O O . LEU A 1 94 ? 12.615 10.905 24.169 1.00 7.19 94 LEU A O 1
ATOM 742 N N . LEU A 1 95 ? 12.757 8.695 24.556 1.00 6.05 95 LEU A N 1
ATOM 743 C CA . LEU A 1 95 ? 13.153 8.784 25.964 1.00 5.78 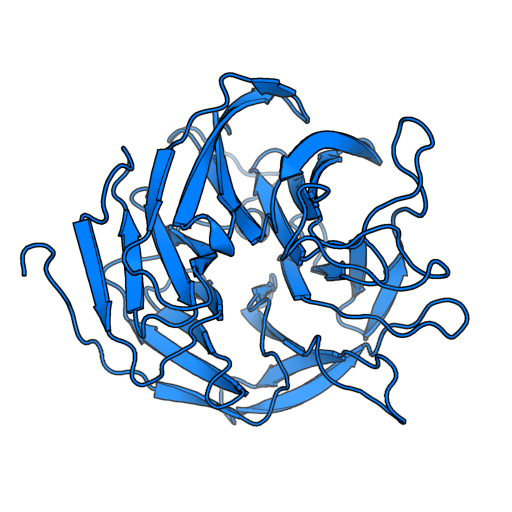95 LEU A CA 1
ATOM 744 C C . LEU A 1 95 ? 14.561 8.250 26.136 1.00 5.60 95 LEU A C 1
ATOM 745 O O . LEU A 1 95 ? 15.017 7.379 25.393 1.00 6.16 95 LEU A O 1
ATOM 750 N N . VAL A 1 96 ? 15.254 8.747 27.163 1.00 6.07 96 VAL A N 1
ATOM 751 C CA . VAL A 1 96 ? 16.480 8.131 27.637 1.00 6.23 96 VAL A CA 1
ATOM 752 C C . VAL A 1 96 ? 16.212 7.687 29.073 1.00 6.82 96 VAL A C 1
ATOM 753 O O . VAL A 1 96 ? 15.816 8.539 29.918 1.00 7.20 96 VAL A O 1
ATOM 760 N N . VAL A 1 97 ? 16.383 6.415 29.356 1.00 6.93 97 VAL A N 1
ATOM 761 C CA . VAL A 1 97 ? 16.004 5.761 30.593 1.00 7.06 97 VAL A CA 1
ATOM 762 C C . VAL A 1 97 ? 17.233 5.203 31.274 1.00 7.02 97 VAL A C 1
ATOM 763 O O . VAL A 1 97 ? 18.021 4.473 30.657 1.00 7.20 97 VAL A O 1
ATOM 767 N N . GLN A 1 98 ? 17.396 5.519 32.561 1.00 7.09 98 GLN A N 1
ATOM 768 C CA . GLN A 1 98 ? 18.479 4.990 33.344 1.00 7.17 98 GLN A CA 1
ATOM 769 C C . GLN A 1 98 ? 18.079 3.659 34.019 1.00 7.48 98 GLN A C 1
ATOM 770 O O . GLN A 1 98 ? 16.923 3.386 34.204 1.00 8.19 98 GLN A O 1
ATOM 776 N N . THR A 1 99 ? 19.104 2.916 34.444 1.00 8.13 99 THR A N 1
ATOM 777 C CA . THR A 1 99 ? 18.846 1.664 35.132 1.00 8.76 99 THR A CA 1
ATOM 778 C C . THR A 1 99 ? 18.124 1.838 36.475 1.00 8.13 99 THR A C 1
ATOM 779 O O . THR A 1 99 ? 17.486 0.899 36.940 1.00 9.47 99 THR A O 1
ATOM 783 N N . ASP A 1 100 ? 18.224 3.032 37.067 1.00 8.15 100 ASP A N 1
ATOM 784 C CA . ASP A 1 100 ? 17.509 3.320 38.283 1.00 8.72 100 ASP A CA 1
ATOM 785 C C . ASP A 1 100 ? 16.074 3.674 38.037 1.00 8.72 100 ASP A C 1
ATOM 786 O O . ASP A 1 100 ? 15.320 3.907 39.029 1.00 10.06 100 ASP A O 1
ATOM 791 N N . GLY A 1 101 ? 15.616 3.694 36.794 1.00 8.31 101 GLY A N 1
ATOM 792 C CA . GLY A 1 101 ? 14.228 3.958 36.475 1.00 8.79 101 GLY A CA 1
ATOM 793 C C . GLY A 1 101 ? 13.879 5.388 36.227 1.00 9.16 101 GLY A C 1
ATOM 794 O O . GLY A 1 101 ? 12.734 5.680 35.845 1.00 11.33 101 GLY A O 1
ATOM 795 N N . THR A 1 102 ? 14.810 6.320 36.390 1.00 8.09 102 THR A N 1
ATOM 796 C CA . THR A 1 102 ? 14.558 7.685 36.036 1.00 8.65 102 THR A CA 1
ATOM 797 C C . THR A 1 102 ? 14.683 7.850 34.489 1.00 8.05 102 THR A C 1
ATOM 798 O O . THR A 1 102 ? 15.319 7.060 33.808 1.00 9.06 102 THR A O 1
ATOM 802 N N . PHE A 1 103 ? 14.047 8.892 33.946 1.00 8.27 103 PHE A N 1
ATOM 803 C CA . PHE A 1 103 ? 14.065 9.071 32.512 1.00 7.81 103 PHE A CA 1
ATOM 804 C C . PHE A 1 103 ? 13.972 10.561 32.173 1.00 8.00 103 PHE A C 1
ATOM 805 O O . PHE A 1 103 ? 13.591 11.394 32.989 1.00 9.08 103 PHE A O 1
ATOM 813 N N . GLU A 1 104 ? 14.332 10.863 30.905 1.00 8.26 104 GLU A N 1
ATOM 814 C CA . GLU A 1 104 ? 14.137 12.156 30.335 1.00 9.58 104 GLU A CA 1
ATOM 815 C C . GLU A 1 104 ? 13.523 12.019 28.946 1.00 8.86 104 GLU A C 1
ATOM 816 O O . GLU A 1 104 ? 13.806 11.075 28.221 1.00 9.26 104 GLU A O 1
ATOM 822 N N . GLU A 1 105 ? 12.661 12.965 28.563 1.00 12.33 105 GLU A N 1
ATOM 823 C CA . GLU A 1 105 ? 12.050 13.091 27.228 1.00 12.99 105 GLU A CA 1
ATOM 824 C C . GLU A 1 105 ? 12.998 13.910 26.389 1.00 14.47 105 GLU A C 1
ATOM 825 O O . GLU A 1 105 ? 13.417 14.954 26.814 1.00 24.00 105 GLU A O 1
ATOM 836 N N . ILE A 1 106 ? 13.347 13.439 25.200 1.00 11.49 106 ILE A N 1
ATOM 837 C CA . ILE A 1 106 ? 14.410 14.122 24.428 1.00 12.71 106 ILE A CA 1
ATOM 838 C C . ILE A 1 106 ? 13.875 15.225 23.519 1.00 11.73 106 ILE A C 1
ATOM 839 O O . ILE A 1 106 ? 14.606 16.215 23.418 1.00 15.51 106 ILE A O 1
ATOM 848 N N . ALA A 1 107 ? 12.712 15.091 22.945 1.00 11.41 107 ALA A N 1
ATOM 849 C CA . ALA A 1 107 ? 12.275 16.128 21.946 1.00 13.23 107 ALA A CA 1
ATOM 850 C C . ALA A 1 107 ? 10.761 16.292 21.934 1.00 12.13 107 ALA A C 1
ATOM 851 O O . ALA A 1 107 ? 10.049 15.365 21.617 1.00 15.66 107 ALA A O 1
ATOM 853 N N . LYS A 1 108 ? 10.334 17.497 22.099 1.00 14.34 108 LYS A N 1
ATOM 854 C CA . LYS A 1 108 ? 8.956 17.894 21.830 1.00 13.84 108 LYS A CA 1
ATOM 855 C C . LYS A 1 108 ? 8.777 18.308 20.369 1.00 11.54 108 LYS A C 1
ATOM 856 O O . LYS A 1 108 ? 7.714 18.260 19.831 1.00 12.56 108 LYS A O 1
ATOM 862 N N . LYS A 1 109 ? 9.901 18.799 19.760 1.00 13.43 109 LYS A N 1
ATOM 863 C CA . LYS A 1 109 ? 9.917 19.276 18.443 1.00 12.26 109 LYS A CA 1
ATOM 864 C C . LYS A 1 109 ? 11.119 18.790 17.735 1.00 12.91 109 LYS A C 1
ATOM 865 O O . LYS A 1 109 ? 12.166 18.466 18.370 1.00 14.74 109 LYS A O 1
ATOM 871 N N . ASP A 1 110 ? 11.181 18.688 16.424 1.00 12.13 110 ASP A N 1
ATOM 872 C CA . ASP A 1 110 ? 12.283 18.301 15.586 1.00 11.75 110 ASP A CA 1
ATOM 873 C C . ASP A 1 110 ? 13.173 19.509 15.258 1.00 12.87 110 ASP A C 1
ATOM 874 O O . ASP A 1 110 ? 12.870 20.625 15.691 1.00 15.75 110 ASP A O 1
ATOM 879 N N . SER A 1 111 ? 14.185 19.259 14.465 1.00 13.96 111 SER A N 1
ATOM 880 C CA . SER A 1 111 ? 15.144 20.304 14.211 1.00 17.03 111 SER A CA 1
ATOM 881 C C . SER A 1 111 ? 14.660 21.412 13.402 1.00 17.96 111 SER A C 1
ATOM 882 O O . SER A 1 111 ? 15.211 22.464 13.140 1.00 22.39 111 SER A O 1
ATOM 885 N N . GLU A 1 112 ? 13.523 21.200 12.713 1.00 16.61 112 GLU A N 1
ATOM 886 C CA . GLU A 1 112 ? 12.862 22.266 11.993 1.00 19.27 112 GLU A CA 1
ATOM 887 C C . GLU A 1 112 ? 11.681 22.880 12.683 1.00 19.42 112 GLU A C 1
ATOM 888 O O . GLU A 1 112 ? 10.937 23.687 12.085 1.00 23.11 112 GLU A O 1
ATOM 894 N N . GLY A 1 113 ? 11.545 22.554 13.969 1.00 16.22 113 GLY A N 1
ATOM 895 C CA . GLY A 1 113 ? 10.567 23.151 14.803 1.00 17.76 113 GLY A CA 1
ATOM 896 C C . GLY A 1 113 ? 9.180 22.505 14.595 1.00 16.67 113 GLY A C 1
ATOM 897 O O . GLY A 1 113 ? 8.194 23.034 15.238 1.00 19.14 113 GLY A O 1
ATOM 898 N N . ARG A 1 114 ? 9.043 21.374 13.906 1.00 14.58 114 ARG A N 1
ATOM 899 C CA . ARG A 1 114 ? 7.777 20.651 13.810 1.00 14.05 114 ARG A CA 1
ATOM 900 C C . ARG A 1 114 ? 7.550 19.855 15.059 1.00 12.63 114 ARG A C 1
ATOM 901 O O . ARG A 1 114 ? 8.480 19.281 15.608 1.00 12.41 114 ARG A O 1
ATOM 916 N N . ARG A 1 115 ? 6.336 19.699 15.523 1.00 12.70 115 ARG A N 1
ATOM 917 C CA . ARG A 1 115 ? 6.027 18.847 16.666 1.00 11.58 115 ARG A CA 1
ATOM 918 C C . ARG A 1 115 ? 6.561 17.435 16.377 1.00 9.08 115 ARG A C 1
ATOM 919 O O . ARG A 1 115 ? 6.387 16.889 15.313 1.00 9.66 115 ARG A O 1
ATOM 934 N N . MET A 1 116 ? 7.161 16.853 17.429 1.00 8.26 116 MET A N 1
ATOM 935 C CA . MET A 1 116 ? 7.643 15.464 17.333 1.00 6.84 116 MET A CA 1
ATOM 936 C C . MET A 1 116 ? 6.469 14.514 17.169 1.00 6.03 116 MET A C 1
ATOM 937 O O . MET A 1 116 ? 5.388 14.746 17.728 1.00 6.94 116 MET A O 1
ATOM 945 N N . GLN A 1 117 ? 6.709 13.405 16.464 1.00 6.22 117 GLN A N 1
ATOM 946 C CA . GLN A 1 117 ? 5.801 12.302 16.347 1.00 5.67 117 GLN A CA 1
ATOM 947 C C . GLN A 1 117 ? 6.179 11.182 17.342 1.00 5.50 117 GLN A C 1
ATOM 948 O O . GLN A 1 117 ? 7.351 10.995 17.683 1.00 6.20 117 GLN A O 1
ATOM 954 N N . GLY A 1 118 ? 5.166 10.423 17.744 1.00 5.51 118 GLY A N 1
ATOM 955 C CA . GLY A 1 118 ? 5.417 9.261 18.584 1.00 5.11 118 GLY A CA 1
ATOM 956 C C . GLY A 1 118 ? 6.160 8.175 17.790 1.00 4.73 118 GLY A C 1
ATOM 957 O O . GLY A 1 118 ? 5.908 7.947 16.607 1.00 5.68 118 GLY A O 1
ATOM 958 N N . CYS A 1 119 ? 7.065 7.491 18.498 1.00 4.84 119 CYS A N 1
ATOM 959 C CA . CYS A 1 119 ? 8.022 6.573 17.908 1.00 4.55 119 CYS A CA 1
ATOM 960 C C . CYS A 1 119 ? 7.758 5.132 18.341 1.00 4.54 119 CYS A C 1
ATOM 961 O O . CYS A 1 119 ? 7.135 4.871 19.370 1.00 5.32 119 CYS A O 1
ATOM 964 N N . ASN A 1 120 ? 8.249 4.195 17.506 1.00 4.47 120 ASN A N 1
ATOM 965 C CA . ASN A 1 120 ? 8.044 2.779 17.775 1.00 4.41 120 ASN A CA 1
ATOM 966 C C . ASN A 1 120 ? 9.302 1.962 17.931 1.00 4.05 120 ASN A C 1
ATOM 967 O O . ASN A 1 120 ? 9.363 1.119 18.830 1.00 4.48 120 ASN A O 1
ATOM 972 N N . ASP A 1 121 ? 10.302 2.153 17.062 1.00 4.27 121 ASP A N 1
ATOM 973 C CA . ASP A 1 121 ? 11.537 1.403 17.208 1.00 3.99 121 ASP A CA 1
ATOM 974 C C . ASP A 1 121 ? 12.703 2.274 16.805 1.00 4.05 121 ASP A C 1
ATOM 975 O O . ASP A 1 121 ? 12.540 3.362 16.223 1.00 4.65 121 ASP A O 1
ATOM 980 N N . CYS A 1 122 ? 13.911 1.802 17.115 1.00 4.10 122 CYS A N 1
ATOM 981 C CA . CYS A 1 122 ? 15.098 2.566 16.809 1.00 4.16 122 CYS A CA 1
ATOM 982 C C . CYS A 1 122 ? 16.295 1.627 16.644 1.00 4.14 122 CYS A C 1
ATOM 983 O O . CYS A 1 122 ? 16.296 0.500 17.138 1.00 4.90 122 CYS A O 1
ATOM 986 N N . ALA A 1 123 ? 17.316 2.153 15.965 1.00 4.46 123 ALA A N 1
ATOM 987 C CA . ALA A 1 123 ? 18.527 1.402 15.685 1.00 4.58 123 ALA A CA 1
ATOM 988 C C . ALA A 1 123 ? 19.714 2.362 15.697 1.00 4.72 123 ALA A C 1
ATOM 989 O O . ALA A 1 123 ? 19.732 3.306 14.899 1.00 5.28 123 ALA A O 1
ATOM 991 N N . PHE A 1 124 ? 20.697 2.102 16.557 1.00 5.76 124 PHE A N 1
ATOM 992 C CA . PHE A 1 124 ? 21.958 2.852 16.472 1.00 6.31 124 PHE A CA 1
ATOM 993 C C . PHE A 1 124 ? 22.800 2.298 15.398 1.00 7.62 124 PHE A C 1
ATOM 994 O O . PHE A 1 124 ? 22.969 1.089 15.270 1.00 14.57 124 PHE A O 1
ATOM 1002 N N . ASP A 1 125 ? 23.446 3.196 14.615 1.00 6.21 125 ASP A N 1
ATOM 1003 C CA . ASP A 1 125 ? 24.581 2.839 13.785 1.00 6.23 125 ASP A CA 1
ATOM 1004 C C . ASP A 1 125 ? 25.865 2.912 14.624 1.00 5.70 125 ASP A C 1
ATOM 1005 O O . ASP A 1 125 ? 25.885 3.388 15.769 1.00 6.20 125 ASP A O 1
ATOM 1010 N N . TYR A 1 126 ? 26.955 2.441 14.037 1.00 5.57 126 TYR A N 1
ATOM 1011 C CA . TYR A 1 126 ? 28.212 2.378 14.754 1.00 5.60 126 TYR A CA 1
ATOM 1012 C C . TYR A 1 126 ? 28.861 3.749 14.923 1.00 5.87 126 TYR A C 1
ATOM 1013 O O . TYR A 1 126 ? 29.810 3.848 15.729 1.00 6.91 126 TYR A O 1
ATOM 1022 N N . GLU A 1 127 ? 28.378 4.758 14.232 1.00 6.10 127 GLU A N 1
ATOM 1023 C CA . GLU A 1 127 ? 28.784 6.152 14.426 1.00 6.45 127 GLU A CA 1
ATOM 1024 C C . GLU A 1 127 ? 28.000 6.797 15.560 1.00 6.83 127 GLU A C 1
ATOM 1025 O O . GLU A 1 127 ? 28.231 7.969 15.872 1.00 9.00 127 GLU A O 1
ATOM 1036 N N . GLY A 1 128 ? 27.066 6.071 16.196 1.00 5.96 128 GLY A N 1
ATOM 1037 C CA . GLY A 1 128 ? 26.318 6.611 17.290 1.00 6.31 128 GLY A CA 1
ATOM 1038 C C . GLY A 1 128 ? 25.117 7.432 16.924 1.00 5.47 128 GLY A C 1
ATOM 1039 O O . GLY A 1 128 ? 24.506 8.045 17.826 1.00 6.25 128 GLY A O 1
ATOM 1040 N N . ASN A 1 129 ? 24.699 7.428 15.670 1.00 5.46 129 ASN A N 1
ATOM 1041 C CA . ASN A 1 129 ? 23.476 8.086 15.267 1.00 5.15 129 ASN A CA 1
ATOM 1042 C C . ASN A 1 129 ? 22.311 7.082 15.397 1.00 4.99 129 ASN A C 1
ATOM 1043 O O . ASN A 1 129 ? 22.485 5.898 15.135 1.00 5.74 129 ASN A O 1
ATOM 1048 N N . LEU A 1 130 ? 21.175 7.589 15.835 1.00 5.00 130 LEU A N 1
ATOM 1049 C CA . LEU A 1 130 ? 20.039 6.751 16.184 1.00 4.81 130 LEU A CA 1
ATOM 1050 C C . LEU A 1 130 ? 18.934 6.978 15.179 1.00 4.58 130 LEU A C 1
ATOM 1051 O O . LEU A 1 130 ? 18.366 8.065 15.060 1.00 5.43 130 LEU A O 1
ATOM 1056 N N . TRP A 1 131 ? 18.593 5.917 14.433 1.00 4.44 131 TRP A N 1
ATOM 1057 C CA . TRP A 1 131 ? 17.585 5.966 13.391 1.00 4.17 131 TRP A CA 1
ATOM 1058 C C . TRP A 1 131 ? 16.284 5.443 13.977 1.00 4.18 131 TRP A C 1
ATOM 1059 O O . TRP A 1 131 ? 16.273 4.392 14.621 1.00 5.22 131 TRP A O 1
ATOM 1070 N N . ILE A 1 132 ? 15.177 6.190 13.791 1.00 4.16 132 ILE A N 1
ATOM 1071 C CA . ILE A 1 132 ? 13.983 5.993 14.587 1.00 4.27 132 ILE A CA 1
ATOM 1072 C C . ILE A 1 132 ? 12.761 5.983 13.669 1.00 4.43 132 ILE A C 1
ATOM 1073 O O . ILE A 1 132 ? 12.585 6.850 12.818 1.00 5.28 132 ILE A O 1
ATOM 1078 N N . THR A 1 133 ? 11.853 5.014 13.899 1.00 3.94 133 THR A N 1
ATOM 1079 C CA . THR A 1 133 ? 10.574 5.024 13.227 1.00 4.10 133 THR A CA 1
ATOM 1080 C C . THR A 1 133 ? 9.535 5.703 14.079 1.00 4.13 133 THR A C 1
ATOM 1081 O O . THR A 1 133 ? 9.480 5.542 15.298 1.00 4.57 133 THR A O 1
ATOM 1085 N N . ALA A 1 134 ? 8.643 6.462 13.399 1.00 4.48 134 ALA A N 1
ATOM 1086 C CA . ALA A 1 134 ? 7.636 7.264 14.062 1.00 4.87 134 ALA A CA 1
ATOM 1087 C C . ALA A 1 134 ? 6.302 7.067 13.397 1.00 4.94 134 ALA A C 1
ATOM 1088 O O . ALA A 1 134 ? 5.822 7.886 12.600 1.00 5.58 134 ALA A O 1
ATOM 1090 N N . PRO A 1 135 ? 5.607 5.964 13.734 1.00 5.02 135 PRO A N 1
ATOM 1091 C CA . PRO A 1 135 ? 4.334 5.658 13.110 1.00 5.26 135 PRO A CA 1
ATOM 1092 C C . PRO A 1 135 ? 3.135 6.350 13.774 1.00 5.55 135 PRO A C 1
ATOM 1093 O O . PRO A 1 135 ? 2.041 6.299 13.195 1.00 6.22 135 PRO A O 1
ATOM 1097 N N . ALA A 1 136 ? 3.319 6.915 14.953 1.00 5.64 136 ALA A N 1
ATOM 1098 C CA . ALA A 1 136 ? 2.235 7.662 15.574 1.00 5.52 136 ALA A CA 1
ATOM 1099 C C . ALA A 1 136 ? 2.198 9.070 14.981 1.00 6.16 136 ALA A C 1
ATOM 1100 O O . ALA A 1 136 ? 3.155 9.512 14.324 1.00 7.02 136 ALA A O 1
ATOM 1102 N N . GLY A 1 137 ? 1.108 9.776 15.267 1.00 6.62 137 GLY A N 1
ATOM 1103 C CA . GLY A 1 137 ? 1.069 11.210 15.014 1.00 7.26 137 GLY A CA 1
ATOM 1104 C C . GLY A 1 137 ? 1.798 11.967 16.095 1.00 6.50 137 GLY A C 1
ATOM 1105 O O . GLY A 1 137 ? 2.716 11.452 16.764 1.00 7.37 137 GLY A O 1
ATOM 1106 N N . GLU A 1 138 ? 1.418 13.234 16.280 1.00 6.63 138 GLU A N 1
ATOM 1107 C CA . GLU A 1 138 ? 2.119 14.094 17.215 1.00 6.55 138 GLU A CA 1
ATOM 1108 C C . GLU A 1 138 ? 2.101 13.492 18.613 1.00 6.37 138 GLU A C 1
ATOM 1109 O O . GLU A 1 138 ? 1.143 12.835 19.043 1.00 7.03 138 GLU A O 1
ATOM 1119 N N . VAL A 1 139 ? 3.172 13.769 19.361 1.00 6.41 139 VAL A N 1
ATOM 1120 C CA . VAL A 1 139 ? 3.288 13.363 20.730 1.00 6.24 139 VAL A CA 1
ATOM 1121 C C . VAL A 1 139 ? 2.246 14.051 21.614 1.00 6.26 139 VAL A C 1
ATOM 1122 O O . VAL A 1 139 ? 1.674 15.089 21.298 1.00 7.09 139 VAL A O 1
ATOM 1126 N N . ALA A 1 140 ? 2.049 13.466 22.799 1.00 6.73 140 ALA A N 1
ATOM 1127 C CA . ALA A 1 140 ? 1.268 14.091 23.848 1.00 6.57 140 ALA A CA 1
ATOM 1128 C C . ALA A 1 140 ? 1.737 15.548 24.003 1.00 7.55 140 ALA A C 1
ATOM 1129 O O . ALA A 1 140 ? 2.924 15.827 23.936 1.00 8.21 140 ALA A O 1
ATOM 1131 N N . PRO A 1 141 ? 0.796 16.495 24.200 1.00 8.47 141 PRO A N 1
ATOM 1132 C CA . PRO A 1 141 ? -0.597 16.271 24.584 1.00 9.19 141 PRO A CA 1
ATOM 1133 C C . PRO A 1 141 ? -1.552 16.133 23.425 1.00 8.05 141 PRO A C 1
ATOM 1134 O O . PRO A 1 141 ? -2.751 16.093 23.630 1.00 9.67 141 PRO A O 1
ATOM 1138 N N . ALA A 1 142 ? -1.060 16.058 22.196 1.00 7.76 142 ALA A N 1
ATOM 1139 C CA . ALA A 1 142 ? -1.975 15.861 21.066 1.00 7.62 142 ALA A CA 1
ATOM 1140 C C . ALA A 1 142 ? -2.736 14.564 21.229 1.00 7.26 142 ALA A C 1
ATOM 1141 O O . ALA A 1 142 ? -2.204 13.558 21.729 1.00 8.65 142 ALA A O 1
ATOM 1143 N N . ASP A 1 143 ? -3.956 14.533 20.753 1.00 7.60 143 ASP A N 1
ATOM 1144 C CA . ASP A 1 143 ? -4.748 13.294 20.743 1.00 8.22 143 ASP A CA 1
ATOM 1145 C C . ASP A 1 143 ? -3.959 12.215 19.983 1.00 7.89 143 ASP A C 1
ATOM 1146 O O . ASP A 1 143 ? -3.375 12.482 18.920 1.00 9.45 143 ASP A O 1
ATOM 1155 N N . TYR A 1 144 ? -3.951 10.999 20.503 1.00 7.64 144 TYR A N 1
ATOM 1156 C CA . TYR A 1 144 ? -3.185 9.916 19.904 1.00 6.65 144 TYR A CA 1
ATOM 1157 C C . TYR A 1 144 ? -3.788 9.480 18.594 1.00 7.08 144 TYR A C 1
ATOM 1158 O O . TYR A 1 144 ? -4.990 9.220 18.449 1.00 8.90 144 TYR A O 1
ATOM 1167 N N . THR A 1 145 ? -2.899 9.311 17.582 1.00 7.15 145 THR A N 1
ATOM 1168 C CA . THR A 1 145 ? -3.236 8.772 16.315 1.00 7.79 145 THR A CA 1
ATOM 1169 C C . THR A 1 145 ? -2.068 7.863 15.869 1.00 7.24 145 THR A C 1
ATOM 1170 O O . THR A 1 145 ? -0.944 8.033 16.301 1.00 7.49 145 THR A O 1
ATOM 1174 N N . ARG A 1 146 ? -2.362 6.920 14.966 1.00 8.10 146 ARG A N 1
ATOM 1175 C CA . ARG A 1 146 ? -1.305 6.097 14.410 1.00 8.58 146 ARG A CA 1
ATOM 1176 C C . ARG A 1 146 ? -1.624 5.818 12.932 1.00 7.63 146 ARG A C 1
ATOM 1177 O O . ARG A 1 146 ? -2.770 5.813 12.516 1.00 9.65 146 ARG A O 1
ATOM 1192 N N . SER A 1 147 ? -0.549 5.581 12.160 1.00 7.12 147 SER A N 1
ATOM 1193 C CA . SER A 1 147 ? -0.576 5.485 10.700 1.00 7.33 147 SER A CA 1
ATOM 1194 C C . SER A 1 147 ? -0.831 4.116 10.183 1.00 7.81 147 SER A C 1
ATOM 1195 O O . SER A 1 147 ? -0.245 3.695 9.163 1.00 8.14 147 SER A O 1
ATOM 1198 N N . MET A 1 148 ? -1.709 3.322 10.820 1.00 8.54 148 MET A N 1
ATOM 1199 C CA . MET A 1 148 ? -2.009 1.985 10.285 1.00 9.29 148 MET A CA 1
ATOM 1200 C C . MET A 1 148 ? -2.863 2.076 9.029 1.00 10.89 148 MET A C 1
ATOM 1201 O O . MET A 1 148 ? -2.778 1.187 8.200 1.00 12.85 148 MET A O 1
ATOM 1210 N N . GLN A 1 149 ? -3.698 3.102 8.883 1.00 10.93 149 GLN A N 1
ATOM 1211 C CA . GLN A 1 149 ? -4.614 3.289 7.804 1.00 11.42 149 GLN A CA 1
ATOM 1212 C C . GLN A 1 149 ? -4.055 4.331 6.776 1.00 11.40 149 GLN A C 1
ATOM 1213 O O . GLN A 1 149 ? -4.386 4.203 5.611 1.00 15.91 149 GLN A O 1
ATOM 1219 N N . GLU A 1 150 ? -3.461 5.395 7.256 1.00 11.03 150 GLU A N 1
ATOM 1220 C CA . GLU A 1 150 ? -3.124 6.544 6.436 1.00 11.55 150 GLU A CA 1
ATOM 1221 C C . GLU A 1 150 ? -1.561 6.790 6.544 1.00 10.06 150 GLU A C 1
ATOM 1222 O O . GLU A 1 150 ? -0.951 6.493 7.536 1.00 10.83 150 GLU A O 1
ATOM 1228 N N . LYS A 1 151 ? -1.002 7.381 5.499 1.00 10.72 151 LYS A N 1
ATOM 1229 C CA . LYS A 1 151 ? 0.415 7.509 5.354 1.00 9.40 151 LYS A CA 1
ATOM 1230 C C . LYS A 1 151 ? 0.994 8.796 5.952 1.00 9.11 151 LYS A C 1
ATOM 1231 O O . LYS A 1 151 ? 1.387 9.751 5.265 1.00 11.49 151 LYS A O 1
ATOM 1239 N N . PHE A 1 152 ? 1.109 8.812 7.269 1.00 7.82 152 PHE A N 1
ATOM 1240 C CA . PHE A 1 152 ? 1.674 9.953 7.966 1.00 7.86 152 PHE A CA 1
ATOM 1241 C C . PHE A 1 152 ? 2.791 9.560 8.914 1.00 6.72 152 PHE A C 1
ATOM 1242 O O . PHE A 1 152 ? 3.271 10.385 9.698 1.00 8.31 152 PHE A O 1
ATOM 1250 N N . GLY A 1 153 ? 3.270 8.315 8.853 1.00 6.17 153 GLY A N 1
ATOM 1251 C CA . GLY A 1 153 ? 4.404 7.899 9.628 1.00 5.79 153 GLY A CA 1
ATOM 1252 C C . GLY A 1 153 ? 5.710 8.462 9.081 1.00 5.79 153 GLY A C 1
ATOM 1253 O O . GLY A 1 153 ? 5.886 8.606 7.864 1.00 6.98 153 GLY A O 1
ATOM 1254 N N . SER A 1 154 ? 6.656 8.770 9.974 1.00 5.76 154 SER A N 1
ATOM 1255 C CA . SER A 1 154 ? 7.909 9.421 9.615 1.00 5.83 154 SER A CA 1
ATOM 1256 C C . SER A 1 154 ? 9.105 8.619 10.112 1.00 5.39 154 SER A C 1
ATOM 1257 O O . SER A 1 154 ? 8.959 7.659 10.902 1.00 5.49 154 SER A O 1
ATOM 1260 N N . ILE A 1 155 ? 10.285 9.020 9.673 1.00 5.41 155 ILE A N 1
ATOM 1261 C CA . ILE A 1 155 ? 11.546 8.463 10.079 1.00 5.15 155 ILE A CA 1
ATOM 1262 C C . ILE A 1 155 ? 12.408 9.640 10.571 1.00 5.10 155 ILE A C 1
ATOM 1263 O O . ILE A 1 155 ? 12.443 10.682 9.903 1.00 5.71 155 ILE A O 1
ATOM 1268 N N . TYR A 1 156 ? 13.144 9.423 11.652 1.00 5.14 156 TYR A N 1
ATOM 1269 C CA . TYR A 1 156 ? 14.057 10.408 12.205 1.00 5.06 156 TYR A CA 1
ATOM 1270 C C . TYR A 1 156 ? 15.432 9.849 12.321 1.00 4.59 156 TYR A C 1
ATOM 1271 O O . TYR A 1 156 ? 15.662 8.637 12.422 1.00 5.10 156 TYR A O 1
ATOM 1280 N N . CYS A 1 157 ? 16.421 10.765 12.416 1.00 5.11 157 CYS A N 1
ATOM 1281 C CA . CYS A 1 157 ? 17.746 10.437 12.876 1.00 5.22 157 CYS A CA 1
ATOM 1282 C C . CYS A 1 157 ? 18.089 11.409 13.981 1.00 5.40 157 CYS A C 1
ATOM 1283 O O . CYS A 1 157 ? 18.054 12.620 13.782 1.00 6.62 157 CYS A O 1
ATOM 1286 N N . PHE A 1 158 ? 18.373 10.851 15.168 1.00 5.22 158 PHE A N 1
ATOM 1287 C CA . PHE A 1 158 ? 18.813 11.641 16.324 1.00 5.50 158 PHE A CA 1
ATOM 1288 C C . PHE A 1 158 ? 20.326 11.525 16.361 1.00 5.41 158 PHE A C 1
ATOM 1289 O O . PHE A 1 158 ? 20.876 10.427 16.554 1.00 5.69 158 PHE A O 1
ATOM 1297 N N . THR A 1 159 ? 21.002 12.636 16.125 1.00 6.46 159 THR A N 1
ATOM 1298 C CA . THR A 1 159 ? 22.426 12.617 15.809 1.00 6.26 159 THR A CA 1
ATOM 1299 C C . THR A 1 159 ? 23.299 12.780 17.049 1.00 6.72 159 THR A C 1
ATOM 1300 O O . THR A 1 159 ? 22.858 13.229 18.110 1.00 7.53 159 THR A O 1
ATOM 1304 N N . THR A 1 160 ? 24.591 12.500 16.846 1.00 6.82 160 THR A N 1
ATOM 1305 C CA . THR A 1 160 ? 25.556 12.664 17.901 1.00 7.20 160 THR A CA 1
ATOM 1306 C C . THR A 1 160 ? 25.634 14.129 18.390 1.00 8.29 160 THR A C 1
ATOM 1307 O O . THR A 1 160 ? 25.995 14.291 19.587 1.00 10.56 160 THR A O 1
ATOM 1311 N N . ASP A 1 161 ? 25.355 15.078 17.571 1.00 8.54 161 ASP A N 1
ATOM 1312 C CA . ASP A 1 161 ? 25.329 16.464 17.997 1.00 10.26 161 ASP A CA 1
ATOM 1313 C C . ASP A 1 161 ? 24.019 16.901 18.478 1.00 10.21 161 ASP A C 1
ATOM 1314 O O . ASP A 1 161 ? 23.751 18.123 18.664 1.00 12.16 161 ASP A O 1
ATOM 1319 N N . GLY A 1 162 ? 23.085 16.001 18.721 1.00 9.59 162 GLY A N 1
ATOM 1320 C CA . GLY A 1 162 ? 21.856 16.327 19.440 1.00 10.48 162 GLY A CA 1
ATOM 1321 C C . GLY A 1 162 ? 20.702 16.815 18.627 1.00 9.90 162 GLY A C 1
ATOM 1322 O O . GLY A 1 162 ? 19.779 17.417 19.188 1.00 12.46 162 GLY A O 1
ATOM 1323 N N . GLN A 1 163 ? 20.731 16.608 17.333 1.00 9.05 163 GLN A N 1
ATOM 1324 C CA . GLN A 1 163 ? 19.683 17.090 16.468 1.00 8.86 163 GLN A CA 1
ATOM 1325 C C . GLN A 1 163 ? 18.701 15.930 16.213 1.00 7.27 163 GLN A C 1
ATOM 1326 O O . GLN A 1 163 ? 19.099 14.821 15.923 1.00 7.74 163 GLN A O 1
ATOM 1337 N N . MET A 1 164 ? 17.412 16.254 16.292 1.00 7.75 164 MET A N 1
ATOM 1338 C CA . MET A 1 164 ? 16.358 15.320 15.959 1.00 6.69 164 MET A CA 1
ATOM 1339 C C . MET A 1 164 ? 15.845 15.677 14.545 1.00 6.54 164 MET A C 1
ATOM 1340 O O . MET A 1 164 ? 15.047 16.593 14.389 1.00 8.39 164 MET A O 1
ATOM 1345 N N . ILE A 1 165 ? 16.364 14.982 13.543 1.00 6.53 165 ILE A N 1
ATOM 1346 C CA . ILE A 1 165 ? 16.195 15.369 12.172 1.00 6.78 165 ILE A CA 1
ATOM 1347 C C . ILE A 1 165 ? 15.177 14.426 11.513 1.00 6.16 165 ILE A C 1
ATOM 1348 O O . ILE A 1 165 ? 15.391 13.208 11.457 1.00 6.71 165 ILE A O 1
ATOM 1353 N N . GLN A 1 166 ? 14.062 14.958 11.010 1.00 6.84 166 GLN A N 1
ATOM 1354 C CA . GLN A 1 166 ? 13.142 14.172 10.230 1.00 6.35 166 GLN A CA 1
ATOM 1355 C C . GLN A 1 166 ? 13.794 13.874 8.855 1.00 6.79 166 GLN A C 1
ATOM 1356 O O . GLN A 1 166 ? 14.161 14.811 8.160 1.00 9.22 166 GLN A O 1
ATOM 1362 N N . VAL A 1 167 ? 13.939 12.625 8.530 1.00 6.28 167 VAL A N 1
ATOM 1363 C CA . VAL A 1 167 ? 14.625 12.212 7.323 1.00 6.66 167 VAL A CA 1
ATOM 1364 C C . VAL A 1 167 ? 13.704 11.585 6.243 1.00 6.87 167 VAL A C 1
ATOM 1365 O O . VAL A 1 167 ? 14.106 11.541 5.086 1.00 8.88 167 VAL A O 1
ATOM 1369 N N . ASP A 1 168 ? 12.504 11.149 6.608 1.00 6.60 168 ASP A N 1
ATOM 1370 C CA . ASP A 1 168 ? 11.509 10.817 5.589 1.00 6.99 168 ASP A CA 1
ATOM 1371 C C . ASP A 1 168 ? 10.141 10.863 6.230 1.00 6.61 168 ASP A C 1
ATOM 1372 O O . ASP A 1 168 ? 10.004 10.897 7.443 1.00 6.61 168 ASP A O 1
ATOM 1377 N N . THR A 1 169 ? 9.109 10.830 5.365 1.00 7.15 169 THR A N 1
ATOM 1378 C CA . THR A 1 169 ? 7.736 10.903 5.760 1.00 7.76 169 THR A CA 1
ATOM 1379 C C . THR A 1 169 ? 6.852 10.048 4.873 1.00 7.10 169 THR A C 1
ATOM 1380 O O . THR A 1 169 ? 7.330 9.443 3.903 1.00 8.54 169 THR A O 1
ATOM 1387 N N . ALA A 1 170 ? 5.590 10.006 5.228 1.00 7.33 170 ALA A N 1
ATOM 1388 C CA . ALA A 1 170 ? 4.521 9.433 4.420 1.00 8.80 170 ALA A CA 1
ATOM 1389 C C . ALA A 1 170 ? 4.609 7.879 4.329 1.00 8.44 170 ALA A C 1
ATOM 1390 O O . ALA A 1 170 ? 4.248 7.281 3.315 1.00 12.86 170 ALA A O 1
ATOM 1392 N N . PHE A 1 171 ? 4.986 7.249 5.442 1.00 7.06 171 PHE A N 1
ATOM 1393 C CA . PHE A 1 171 ? 4.887 5.797 5.577 1.00 7.18 171 PHE A CA 1
ATOM 1394 C C . PHE A 1 171 ? 3.599 5.420 6.265 1.00 6.64 171 PHE A C 1
ATOM 1395 O O . PHE A 1 171 ? 3.040 6.091 7.135 1.00 7.26 171 PHE A O 1
ATOM 1410 N N . GLN A 1 172 ? 3.088 4.201 5.890 1.00 6.80 172 GLN A N 1
ATOM 1411 C CA . GLN A 1 172 ? 1.933 3.585 6.542 1.00 6.48 172 GLN A CA 1
ATOM 1412 C C . GLN A 1 172 ? 2.501 2.622 7.609 1.00 5.91 172 GLN A C 1
ATOM 1413 O O . GLN A 1 172 ? 2.713 1.463 7.383 1.00 6.77 172 GLN A O 1
ATOM 1419 N N . PHE A 1 173 ? 2.746 3.229 8.803 1.00 5.85 173 PHE A N 1
ATOM 1420 C CA . PHE A 1 173 ? 3.209 2.456 9.960 1.00 5.57 173 PHE A CA 1
ATOM 1421 C C . PHE A 1 173 ? 4.619 1.919 9.800 1.00 5.13 173 PHE A C 1
ATOM 1422 O O . PHE A 1 173 ? 4.902 0.717 9.803 1.00 5.58 173 PHE A O 1
ATOM 1430 N N . PRO A 1 174 ? 5.604 2.851 9.713 1.00 4.81 174 PRO A N 1
ATOM 1431 C CA . PRO A 1 174 ? 7.000 2.427 9.809 1.00 4.97 174 PRO A CA 1
ATOM 1432 C C . PRO A 1 174 ? 7.229 1.812 11.218 1.00 4.82 174 PRO A C 1
ATOM 1433 O O . PRO A 1 174 ? 6.718 2.328 12.202 1.00 5.54 174 PRO A O 1
ATOM 1437 N N . ASN A 1 175 ? 8.011 0.723 11.250 1.00 4.57 175 ASN A N 1
ATOM 1438 C CA . ASN A 1 175 ? 7.991 -0.134 12.432 1.00 4.56 175 ASN A CA 1
ATOM 1439 C C . ASN A 1 175 ? 9.399 -0.532 12.803 1.00 4.49 175 ASN A C 1
ATOM 1440 O O . ASN A 1 175 ? 10.187 0.284 13.321 1.00 5.10 175 ASN A O 1
ATOM 1445 N N . GLY A 1 176 ? 9.849 -1.757 12.478 1.00 4.52 176 GLY A N 1
ATOM 1446 C CA . GLY A 1 176 ? 11.225 -2.109 12.702 1.00 4.58 176 GLY A CA 1
ATOM 1447 C C . GLY A 1 176 ? 12.170 -1.318 11.812 1.00 4.24 176 GLY A C 1
ATOM 1448 O O . GLY A 1 176 ? 11.803 -0.764 10.764 1.00 4.71 176 GLY A O 1
ATOM 1449 N N . ILE A 1 177 ? 13.424 -1.298 12.249 1.00 4.31 177 ILE A N 1
ATOM 1450 C CA . ILE A 1 177 ? 14.467 -0.536 11.578 1.00 4.12 177 ILE A CA 1
ATOM 1451 C C . ILE A 1 177 ? 15.790 -1.187 11.934 1.00 4.31 177 ILE A C 1
ATOM 1452 O O . ILE A 1 177 ? 15.965 -1.701 13.054 1.00 5.12 177 ILE A O 1
ATOM 1457 N N . ALA A 1 178 ? 16.743 -1.126 11.000 1.00 4.59 178 ALA A N 1
ATOM 1458 C CA . ALA A 1 178 ? 18.053 -1.718 11.203 1.00 4.90 178 ALA A CA 1
ATOM 1459 C C . ALA A 1 178 ? 19.047 -1.009 10.296 1.00 4.61 178 ALA A C 1
ATOM 1460 O O . ALA A 1 178 ? 18.678 -0.453 9.255 1.00 5.64 178 ALA A O 1
ATOM 1462 N N . VAL A 1 179 ? 20.318 -1.056 10.703 1.00 5.16 179 VAL A N 1
ATOM 1463 C CA . VAL A 1 179 ? 21.400 -0.468 9.943 1.00 5.04 179 VAL A CA 1
ATOM 1464 C C . VAL A 1 179 ? 22.379 -1.561 9.552 1.00 5.32 179 VAL A C 1
ATOM 1465 O O . VAL A 1 179 ? 22.816 -2.326 10.411 1.00 6.36 179 VAL A O 1
ATOM 1469 N N . ARG A 1 180 ? 22.707 -1.611 8.264 1.00 5.72 180 ARG A N 1
ATOM 1470 C CA . ARG A 1 180 ? 23.757 -2.500 7.747 1.00 6.33 180 ARG A CA 1
ATOM 1471 C C . ARG A 1 180 ? 25.064 -1.735 7.681 1.00 6.16 180 ARG A C 1
ATOM 1472 O O . ARG A 1 180 ? 25.108 -0.572 7.189 1.00 6.68 180 ARG A O 1
ATOM 1480 N N . HIS A 1 181 ? 26.132 -2.393 8.119 1.00 6.12 181 HIS A N 1
ATOM 1481 C CA . HIS A 1 181 ? 27.457 -1.806 8.118 1.00 6.58 181 HIS A CA 1
ATOM 1482 C C . HIS A 1 181 ? 28.396 -2.574 7.160 1.00 7.75 181 HIS A C 1
ATOM 1483 O O . HIS A 1 181 ? 28.263 -3.821 7.006 1.00 9.12 181 HIS A O 1
ATOM 1490 N N . MET A 1 182 ? 29.378 -1.897 6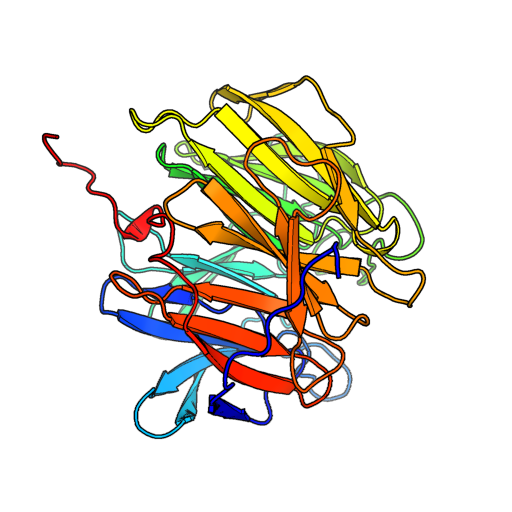.599 1.00 8.57 182 MET A N 1
ATOM 1491 C CA . MET A 1 182 ? 30.447 -2.540 5.920 1.00 9.64 182 MET A CA 1
ATOM 1492 C C . MET A 1 182 ? 31.248 -3.323 6.935 1.00 11.07 182 MET A C 1
ATOM 1493 O O . MET A 1 182 ? 31.174 -3.084 8.154 1.00 10.61 182 MET A O 1
ATOM 1498 N N . ASN A 1 183 ? 32.094 -4.275 6.508 1.00 12.75 183 ASN A N 1
ATOM 1499 C CA . ASN A 1 183 ? 32.885 -5.011 7.367 1.00 15.01 183 ASN A CA 1
ATOM 1500 C C . ASN A 1 183 ? 33.841 -4.108 8.200 1.00 14.73 183 ASN A C 1
ATOM 1501 O O . ASN A 1 183 ? 34.156 -4.544 9.251 1.00 17.79 183 ASN A O 1
ATOM 1506 N N . ASP A 1 184 ? 34.230 -2.974 7.672 1.00 14.02 184 ASP A N 1
ATOM 1507 C CA . ASP A 1 184 ? 35.094 -2.000 8.308 1.00 14.96 184 ASP A CA 1
ATOM 1508 C C . ASP A 1 184 ? 34.335 -1.259 9.323 1.00 12.96 184 ASP A C 1
ATOM 1509 O O . ASP A 1 184 ? 34.970 -0.426 10.052 1.00 14.78 184 ASP A O 1
ATOM 1514 N N . GLY A 1 185 ? 33.025 -1.358 9.497 1.00 11.50 185 GLY A N 1
ATOM 1515 C CA . GLY A 1 185 ? 32.235 -0.599 10.438 1.00 10.65 185 GLY A CA 1
ATOM 1516 C C . GLY A 1 185 ? 31.470 0.593 9.851 1.00 9.20 185 GLY A C 1
ATOM 1517 O O . GLY A 1 185 ? 30.680 1.189 10.638 1.00 9.63 185 GLY A O 1
ATOM 1518 N N . ARG A 1 186 ? 31.626 0.931 8.646 1.00 9.08 186 ARG A N 1
ATOM 1519 C CA . ARG A 1 186 ? 30.954 2.099 8.131 1.00 8.72 186 ARG A CA 1
ATOM 1520 C C . ARG A 1 186 ? 29.489 1.819 7.917 1.00 7.58 186 ARG A C 1
ATOM 1521 O O . ARG A 1 186 ? 29.124 0.853 7.224 1.00 7.58 186 ARG A O 1
ATOM 1534 N N . PRO A 1 187 ? 28.564 2.665 8.413 1.00 7.16 187 PRO A N 1
ATOM 1535 C CA . PRO A 1 187 ? 27.135 2.458 8.108 1.00 6.90 187 PRO A CA 1
ATOM 1536 C C . PRO A 1 187 ? 26.863 2.731 6.634 1.00 7.15 187 PRO A C 1
ATOM 1537 O O . PRO A 1 187 ? 27.369 3.731 6.122 1.00 10.40 187 PRO A O 1
ATOM 1541 N N . TYR A 1 188 ? 26.068 1.905 5.986 1.00 7.06 188 TYR A N 1
ATOM 1542 C CA . TYR A 1 188 ? 25.825 2.225 4.568 1.00 8.73 188 TYR A CA 1
ATOM 1543 C C . TYR A 1 188 ? 24.436 1.916 4.105 1.00 7.30 188 TYR A C 1
ATOM 1544 O O . TYR A 1 188 ? 24.087 2.416 3.055 1.00 7.64 188 TYR A O 1
ATOM 1553 N N . GLN A 1 189 ? 23.577 1.198 4.829 1.00 6.85 189 GLN A N 1
ATOM 1554 C CA . GLN A 1 189 ? 22.196 0.954 4.368 1.00 5.99 189 GLN A CA 1
ATOM 1555 C C . GLN A 1 189 ? 21.289 0.983 5.595 1.00 5.56 189 GLN A C 1
ATOM 1556 O O . GLN A 1 189 ? 21.621 0.434 6.638 1.00 6.47 189 GLN A O 1
ATOM 1562 N N . LEU A 1 190 ? 20.148 1.622 5.418 1.00 5.30 190 LEU A N 1
ATOM 1563 C CA . LEU A 1 190 ? 19.071 1.653 6.405 1.00 4.86 190 LEU A CA 1
ATOM 1564 C C . LEU A 1 190 ? 17.936 0.812 5.873 1.00 4.82 190 LEU A C 1
ATOM 1565 O O . LEU A 1 190 ? 17.526 0.997 4.716 1.00 5.84 190 LEU A O 1
ATOM 1570 N N . ILE A 1 191 ? 17.366 -0.075 6.713 1.00 4.92 191 ILE A N 1
ATOM 1571 C CA . ILE A 1 191 ? 16.186 -0.866 6.359 1.00 4.87 191 ILE A CA 1
ATOM 1572 C C . ILE A 1 191 ? 15.080 -0.477 7.289 1.00 4.79 191 ILE A C 1
ATOM 1573 O O . ILE A 1 191 ? 15.280 -0.385 8.494 1.00 5.20 191 ILE A O 1
ATOM 1578 N N . VAL A 1 192 ? 13.881 -0.254 6.721 1.00 4.84 192 VAL A N 1
ATOM 1579 C CA . VAL A 1 192 ? 12.704 0.172 7.454 1.00 4.83 192 VAL A CA 1
ATOM 1580 C C . VAL A 1 192 ? 11.535 -0.725 7.080 1.00 4.66 192 VAL A C 1
ATOM 1581 O O . VAL A 1 192 ? 11.185 -0.870 5.923 1.00 5.79 192 VAL A O 1
ATOM 1585 N N . ALA A 1 193 ? 10.875 -1.322 8.089 1.00 4.60 193 ALA A N 1
ATOM 1586 C CA . ALA A 1 193 ? 9.656 -2.049 7.870 1.00 4.85 193 ALA A CA 1
ATOM 1587 C C . ALA A 1 193 ? 8.472 -1.107 7.754 1.00 5.07 193 ALA A C 1
ATOM 1588 O O . ALA A 1 193 ? 8.343 -0.163 8.545 1.00 5.96 193 ALA A O 1
ATOM 1590 N N . GLU A 1 194 ? 7.562 -1.383 6.806 1.00 5.07 194 GLU A N 1
ATOM 1591 C CA . GLU A 1 194 ? 6.300 -0.675 6.692 1.00 5.37 194 GLU A CA 1
ATOM 1592 C C . GLU A 1 194 ? 5.245 -1.729 6.899 1.00 5.39 194 GLU A C 1
ATOM 1593 O O . GLU A 1 194 ? 5.015 -2.567 6.010 1.00 6.48 194 GLU A O 1
ATOM 1599 N N . THR A 1 195 ? 4.636 -1.797 8.100 1.00 5.52 195 THR A N 1
ATOM 1600 C CA . THR A 1 195 ? 3.953 -3.028 8.515 1.00 5.67 195 THR A CA 1
ATOM 1601 C C . THR A 1 195 ? 2.851 -3.482 7.562 1.00 5.71 195 THR A C 1
ATOM 1602 O O . THR A 1 195 ? 2.980 -4.569 6.962 1.00 6.05 195 THR A O 1
ATOM 1606 N N . PRO A 1 196 ? 1.766 -2.730 7.392 1.00 6.18 196 PRO A N 1
ATOM 1607 C CA . PRO A 1 196 ? 0.593 -3.290 6.669 1.00 6.84 196 PRO A CA 1
ATOM 1608 C C . PRO A 1 196 ? 0.838 -3.489 5.187 1.00 7.06 196 PRO A C 1
ATOM 1609 O O . PRO A 1 196 ? 0.091 -4.240 4.560 1.00 8.87 196 PRO A O 1
ATOM 1613 N N . THR A 1 197 ? 1.800 -2.794 4.594 1.00 6.82 197 THR A N 1
ATOM 1614 C CA . THR A 1 197 ? 2.032 -2.882 3.163 1.00 7.01 197 THR A CA 1
ATOM 1615 C C . THR A 1 197 ? 2.895 -4.083 2.790 1.00 6.52 197 THR A C 1
ATOM 1616 O O . THR A 1 197 ? 3.130 -4.315 1.609 1.00 7.39 197 THR A O 1
ATOM 1620 N N . LYS A 1 198 ? 3.381 -4.844 3.779 1.00 6.05 198 LYS A N 1
ATOM 1621 C CA . LYS A 1 198 ? 4.148 -6.042 3.493 1.00 6.33 198 LYS A CA 1
ATOM 1622 C C . LYS A 1 198 ? 5.448 -5.725 2.791 1.00 5.86 198 LYS A C 1
ATOM 1623 O O . LYS A 1 198 ? 5.976 -6.551 2.032 1.00 6.63 198 LYS A O 1
ATOM 1629 N N . LYS A 1 199 ? 6.041 -4.565 3.094 1.00 5.88 199 LYS A N 1
ATOM 1630 C CA . LYS A 1 199 ? 7.276 -4.148 2.496 1.00 6.08 199 LYS A CA 1
ATOM 1631 C C . LYS A 1 199 ? 8.358 -3.894 3.567 1.00 5.38 199 LYS A C 1
ATOM 1632 O O . LYS A 1 199 ? 8.069 -3.474 4.678 1.00 6.40 199 LYS A O 1
ATOM 1638 N N . LEU A 1 200 ? 9.592 -4.084 3.115 1.00 5.34 200 LEU A N 1
ATOM 1639 C CA . LEU A 1 200 ? 10.789 -3.531 3.724 1.00 5.09 200 LEU A CA 1
ATOM 1640 C C . LEU A 1 200 ? 11.383 -2.545 2.722 1.00 5.24 200 LEU A C 1
ATOM 1641 O O . LEU A 1 200 ? 11.529 -2.888 1.548 1.00 6.41 200 LEU A O 1
ATOM 1646 N N . TRP A 1 201 ? 11.719 -1.351 3.195 1.00 5.50 201 TRP A N 1
ATOM 1647 C CA . TRP A 1 201 ? 12.325 -0.305 2.397 1.00 5.22 201 TRP A CA 1
ATOM 1648 C C . TRP A 1 201 ? 13.780 -0.184 2.751 1.00 5.41 201 TRP A C 1
ATOM 1649 O O . TRP A 1 201 ? 14.180 -0.366 3.911 1.00 6.52 201 TRP A O 1
ATOM 1660 N N . SER A 1 202 ? 14.623 0.174 1.780 1.00 5.30 202 SER A N 1
ATOM 1661 C CA . SER A 1 202 ? 16.011 0.481 2.015 1.00 5.39 202 SER A CA 1
ATOM 1662 C C . SER A 1 202 ? 16.360 1.878 1.548 1.00 5.28 202 SER A C 1
ATOM 1663 O O . SER A 1 202 ? 15.740 2.424 0.633 1.00 5.94 202 SER A O 1
ATOM 1666 N N . TYR A 1 203 ? 17.413 2.418 2.167 1.00 5.36 203 TYR A N 1
ATOM 1667 C CA . TYR A 1 203 ? 18.061 3.629 1.755 1.00 5.78 203 TYR A CA 1
ATOM 1668 C C . TYR A 1 203 ? 19.562 3.421 1.818 1.00 5.72 203 TYR A C 1
ATOM 1669 O O . TYR A 1 203 ? 20.060 2.719 2.710 1.00 6.20 203 TYR A O 1
ATOM 1678 N N . ASP A 1 204 ? 20.287 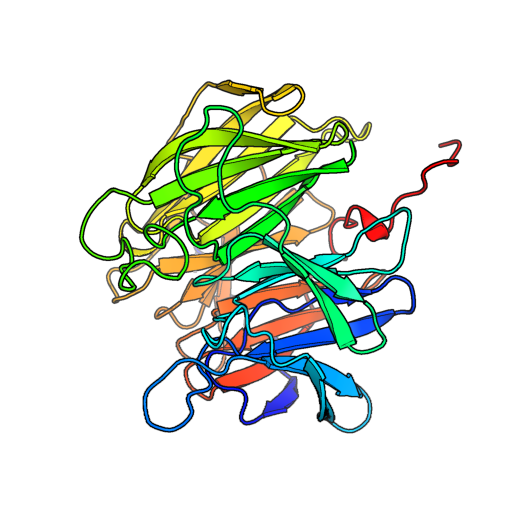4.156 0.961 1.00 6.52 204 ASP A N 1
ATOM 1679 C CA . ASP A 1 204 ? 21.714 4.330 1.176 1.00 7.12 204 ASP A CA 1
ATOM 1680 C C . ASP A 1 204 ? 21.926 5.369 2.268 1.00 6.73 204 ASP A C 1
ATOM 1681 O O . ASP A 1 204 ? 21.345 6.459 2.211 1.00 7.94 204 ASP A O 1
ATOM 1686 N N . ILE A 1 205 ? 22.775 5.039 3.246 1.00 6.65 205 ILE A N 1
ATOM 1687 C CA . ILE A 1 205 ? 23.205 6.001 4.250 1.00 6.63 205 ILE A CA 1
ATOM 1688 C C . ILE A 1 205 ? 24.476 6.676 3.717 1.00 7.21 205 ILE A C 1
ATOM 1689 O O . ILE A 1 205 ? 25.484 6.038 3.560 1.00 10.07 205 ILE A O 1
ATOM 1694 N N . LYS A 1 206 ? 24.372 7.960 3.433 1.00 8.39 206 LYS A N 1
ATOM 1695 C CA . LYS A 1 206 ? 25.480 8.732 2.923 1.00 9.41 206 LYS A CA 1
ATOM 1696 C C . LYS A 1 206 ? 26.262 9.430 4.022 1.00 9.37 206 LYS A C 1
ATOM 1697 O O . LYS A 1 206 ? 27.398 9.826 3.823 1.00 14.00 206 LYS A O 1
ATOM 1706 N N . GLY A 1 207 ? 25.653 9.569 5.206 1.00 9.48 207 GLY A N 1
ATOM 1707 C CA . GLY A 1 207 ? 26.282 10.195 6.354 1.00 10.02 207 GLY A CA 1
ATOM 1708 C C . GLY A 1 207 ? 25.273 10.345 7.408 1.00 8.41 207 GLY A C 1
ATOM 1709 O O . GLY A 1 207 ? 24.110 9.948 7.259 1.00 8.29 207 GLY A O 1
ATOM 1710 N N . PRO A 1 208 ? 25.634 10.967 8.533 1.00 8.65 208 PRO A N 1
ATOM 1711 C CA . PRO A 1 208 ? 24.722 11.153 9.629 1.00 8.01 208 PRO A CA 1
ATOM 1712 C C . PRO A 1 208 ? 23.490 11.910 9.143 1.00 7.69 208 PRO A C 1
ATOM 1713 O O . PRO A 1 208 ? 23.584 13.001 8.555 1.00 8.81 208 PRO A O 1
ATOM 1717 N N . ALA A 1 209 ? 22.314 11.344 9.381 1.00 7.46 209 ALA A N 1
ATOM 1718 C CA . ALA A 1 209 ? 21.025 11.941 9.006 1.00 8.07 209 ALA A CA 1
ATOM 1719 C C . ALA A 1 209 ? 20.899 12.216 7.473 1.00 7.79 209 ALA A C 1
ATOM 1720 O O . ALA A 1 209 ? 20.083 13.039 7.096 1.00 9.88 209 ALA A O 1
ATOM 1722 N N . LYS A 1 210 ? 21.645 11.446 6.672 1.00 7.40 210 LYS A N 1
ATOM 1723 C CA . LYS A 1 210 ? 21.660 11.629 5.220 1.00 8.24 210 LYS A CA 1
ATOM 1724 C C . LYS A 1 210 ? 21.362 10.288 4.570 1.00 7.65 210 LYS A C 1
ATOM 1725 O O . LYS A 1 210 ? 22.225 9.429 4.517 1.00 9.17 210 LYS A O 1
ATOM 1731 N N . ILE A 1 211 ? 20.139 10.138 4.091 1.00 7.71 211 ILE A N 1
ATOM 1732 C CA . ILE A 1 211 ? 19.706 8.943 3.399 1.00 7.43 211 ILE A CA 1
ATOM 1733 C C . ILE A 1 211 ? 19.166 9.302 2.020 1.00 7.86 211 ILE A C 1
ATOM 1734 O O . ILE A 1 211 ? 18.578 10.368 1.841 1.00 10.47 211 ILE A O 1
ATOM 1739 N N . GLU A 1 212 ? 19.377 8.405 1.082 1.00 7.83 212 GLU A N 1
ATOM 1740 C CA . GLU A 1 212 ? 18.944 8.612 -0.300 1.00 8.89 212 GLU A CA 1
ATOM 1741 C C . GLU A 1 212 ? 18.630 7.244 -0.919 1.00 8.11 212 GLU A C 1
ATOM 1742 O O . GLU A 1 212 ? 18.878 6.212 -0.349 1.00 7.93 212 GLU A O 1
ATOM 1753 N N . ASN A 1 213 ? 18.105 7.279 -2.136 1.00 10.10 213 ASN A N 1
ATOM 1754 C CA A ASN A 1 213 ? 18.043 6.003 -2.930 0.60 10.07 213 ASN A CA 1
ATOM 1755 C CA B ASN A 1 213 ? 17.740 6.187 -2.980 0.40 12.30 213 ASN A CA 1
ATOM 1756 C C . ASN A 1 213 ? 16.955 5.099 -2.278 1.00 9.70 213 ASN A C 1
ATOM 1757 O O . ASN A 1 213 ? 17.156 3.938 -2.155 1.00 11.88 213 ASN A O 1
ATOM 1766 N N . LYS A 1 214 ? 15.809 5.670 -1.896 1.00 9.08 214 LYS A N 1
ATOM 1767 C CA . LYS A 1 214 ? 14.685 4.873 -1.301 1.00 7.44 214 LYS A CA 1
ATOM 1768 C C . LYS A 1 214 ? 14.209 3.795 -2.291 1.00 6.31 214 LYS A C 1
ATOM 1769 O O . LYS A 1 214 ? 13.887 4.108 -3.453 1.00 7.18 214 LYS A O 1
ATOM 1777 N N . LYS A 1 215 ? 14.123 2.570 -1.804 1.00 5.65 215 LYS A N 1
ATOM 1778 C CA . LYS A 1 215 ? 13.811 1.414 -2.648 1.00 5.63 215 LYS A CA 1
ATOM 1779 C C . LYS A 1 215 ? 12.972 0.424 -1.877 1.00 5.73 215 LYS A C 1
ATOM 1780 O O . LYS A 1 215 ? 13.178 0.201 -0.655 1.00 6.82 215 LYS A O 1
ATOM 1801 N N A VAL A 1 216 ? 12.058 -0.283 -2.539 0.67 5.21 216 VAL A N 1
ATOM 1802 N N B VAL A 1 216 ? 12.156 -0.268 -2.683 0.33 6.98 216 VAL A N 1
ATOM 1803 C CA A VAL A 1 216 ? 11.321 -1.425 -1.987 0.67 5.67 216 VAL A CA 1
ATOM 1804 C CA B VAL A 1 216 ? 11.669 -1.518 -2.097 0.33 7.56 216 VAL A CA 1
ATOM 1805 C C A VAL A 1 216 ? 12.262 -2.627 -2.024 0.67 5.37 216 VAL A C 1
ATOM 1806 C C B VAL A 1 216 ? 12.887 -2.418 -1.973 0.33 8.13 216 VAL A C 1
ATOM 1807 O O A VAL A 1 216 ? 12.489 -3.236 -3.065 0.67 6.48 216 VAL A O 1
ATOM 1808 O O B VAL A 1 216 ? 13.684 -2.646 -2.904 0.33 11.27 216 VAL A O 1
ATOM 1815 N N A TRP A 1 217 ? 12.910 -2.923 -0.898 0.67 6.04 217 TRP A N 1
ATOM 1816 N N B TRP A 1 217 ? 12.972 -2.905 -0.716 0.33 6.54 217 TRP A N 1
ATOM 1817 C CA . TRP A 1 217 ? 14.040 -3.840 -0.689 1.00 6.60 217 TRP A CA 1
ATOM 1818 C C . TRP A 1 217 ? 13.622 -5.286 -0.464 1.00 6.35 217 TRP A C 1
ATOM 1819 O O . TRP A 1 217 ? 14.334 -6.212 -0.894 1.00 8.01 217 TRP A O 1
ATOM 1830 N N . GLY A 1 218 ? 12.552 -5.495 0.287 1.00 6.52 218 GLY A N 1
ATOM 1831 C CA . GLY A 1 218 ? 12.124 -6.826 0.608 1.00 7.24 218 GLY A CA 1
ATOM 1832 C C . GLY A 1 218 ? 10.595 -6.906 0.629 1.00 6.17 218 GLY A C 1
ATOM 1833 O O . GLY A 1 218 ? 9.908 -5.919 0.848 1.00 7.03 218 GLY A O 1
ATOM 1834 N N . HIS A 1 219 ? 10.123 -8.135 0.438 1.00 6.23 219 HIS A N 1
ATOM 1835 C CA . HIS A 1 219 ? 8.720 -8.422 0.412 1.00 6.33 219 HIS A CA 1
ATOM 1836 C C . HIS A 1 219 ? 8.382 -9.432 1.509 1.00 6.40 219 HIS A C 1
ATOM 1837 O O . HIS A 1 219 ? 9.027 -10.474 1.619 1.00 8.48 219 HIS A O 1
ATOM 1844 N N . ILE A 1 220 ? 7.419 -9.072 2.320 1.00 6.48 220 ILE A N 1
ATOM 1845 C CA . ILE A 1 220 ? 7.030 -9.866 3.475 1.00 6.45 220 ILE A CA 1
ATOM 1846 C C . ILE A 1 220 ? 5.859 -10.772 3.072 1.00 6.96 220 ILE A C 1
ATOM 1847 O O . ILE A 1 220 ? 4.875 -10.277 2.554 1.00 8.28 220 ILE A O 1
ATOM 1852 N N . PRO A 1 221 ? 5.996 -12.094 3.288 1.00 7.71 221 PRO A N 1
ATOM 1853 C CA . PRO A 1 221 ? 4.895 -12.970 2.892 1.00 8.85 221 PRO A CA 1
ATOM 1854 C C . PRO A 1 221 ? 3.623 -12.767 3.638 1.00 8.81 221 PRO A C 1
ATOM 1855 O O . PRO A 1 221 ? 3.575 -12.389 4.796 1.00 9.87 221 PRO A O 1
ATOM 1859 N N . GLY A 1 222 ? 2.536 -13.163 2.920 1.00 9.88 222 GLY A N 1
ATOM 1860 C CA . GLY A 1 222 ? 1.245 -13.278 3.548 1.00 10.71 222 GLY A CA 1
ATOM 1861 C C . GLY A 1 222 ? 0.325 -12.058 3.271 1.00 11.01 222 GLY A C 1
ATOM 1862 O O . GLY A 1 222 ? 0.734 -10.960 2.979 1.00 12.52 222 GLY A O 1
ATOM 1863 N N . THR A 1 223 ? -0.998 -12.351 3.500 1.00 13.44 223 THR A N 1
ATOM 1864 C CA . THR A 1 223 ? -2.015 -11.235 3.438 1.00 15.21 223 THR A CA 1
ATOM 1865 C C . THR A 1 223 ? -2.794 -11.165 4.643 1.00 13.91 223 THR A C 1
ATOM 1866 O O . THR A 1 223 ? -3.877 -10.539 4.671 1.00 15.85 223 THR A O 1
ATOM 1870 N N . HIS A 1 224 ? -2.290 -11.735 5.798 1.00 12.40 224 HIS A N 1
ATOM 1871 C CA . HIS A 1 224 ? -2.812 -11.550 7.078 1.00 12.42 224 HIS A CA 1
ATOM 1872 C C . HIS A 1 224 ? -2.805 -10.041 7.460 1.00 11.53 224 HIS A C 1
ATOM 1873 O O . HIS A 1 224 ? -2.004 -9.308 6.946 1.00 11.53 224 HIS A O 1
ATOM 1880 N N . GLU A 1 225 ? -3.640 -9.728 8.469 1.00 13.38 225 GLU A N 1
ATOM 1881 C CA . GLU A 1 225 ? -3.464 -8.452 9.109 1.00 13.22 225 GLU A CA 1
ATOM 1882 C C . GLU A 1 225 ? -2.135 -8.471 9.881 1.00 10.47 225 GLU A C 1
ATOM 1883 O O . GLU A 1 225 ? -1.833 -9.408 10.616 1.00 10.99 225 GLU A O 1
ATOM 1889 N N . GLY A 1 226 ? -1.356 -7.406 9.712 1.00 10.12 226 GLY A N 1
ATOM 1890 C CA . GLY A 1 226 ? -0.015 -7.325 10.274 1.00 8.30 226 GLY A CA 1
ATOM 1891 C C . GLY A 1 226 ? 1.046 -7.212 9.160 1.00 7.17 226 GLY A C 1
ATOM 1892 O O . GLY A 1 226 ? 0.783 -6.568 8.137 1.00 8.27 226 GLY A O 1
ATOM 1893 N N . GLY A 1 227 ? 2.205 -7.770 9.417 1.00 6.67 227 GLY A N 1
ATOM 1894 C CA . GLY A 1 227 ? 3.349 -7.585 8.581 1.00 6.14 227 GLY A CA 1
ATOM 1895 C C . GLY A 1 227 ? 4.588 -7.424 9.391 1.00 5.53 227 GLY A C 1
ATOM 1896 O O . GLY A 1 227 ? 4.645 -7.779 10.577 1.00 6.01 227 GLY A O 1
ATOM 1897 N N . ALA A 1 228 ? 5.666 -6.932 8.774 1.00 5.60 228 ALA A N 1
ATOM 1898 C CA . ALA A 1 228 ? 6.942 -6.836 9.471 1.00 5.34 228 ALA A CA 1
ATOM 1899 C C . ALA A 1 228 ? 6.846 -5.885 10.662 1.00 4.81 228 ALA A C 1
ATOM 1900 O O . ALA A 1 228 ? 6.374 -4.741 10.518 1.00 5.48 228 ALA A O 1
ATOM 1902 N N . ASP A 1 229 ? 7.350 -6.349 11.791 1.00 4.98 229 ASP A N 1
ATOM 1903 C CA . ASP A 1 229 ? 7.425 -5.582 13.033 1.00 4.83 229 ASP A CA 1
ATOM 1904 C C . ASP A 1 229 ? 8.895 -5.343 13.308 1.00 4.75 229 ASP A C 1
ATOM 1905 O O . ASP A 1 229 ? 9.507 -4.523 12.627 1.00 6.36 229 ASP A O 1
ATOM 1910 N N . GLY A 1 230 ? 9.520 -6.076 14.221 1.00 4.84 230 GLY A N 1
ATOM 1911 C CA . GLY A 1 230 ? 10.891 -5.835 14.577 1.00 4.63 230 GLY A CA 1
ATOM 1912 C C . GLY A 1 230 ? 11.899 -6.625 13.783 1.00 4.56 230 GLY A C 1
ATOM 1913 O O . GLY A 1 230 ? 11.586 -7.670 13.196 1.00 6.11 230 GLY A O 1
ATOM 1914 N N . MET A 1 231 ? 13.140 -6.167 13.788 1.00 4.64 231 MET A N 1
ATOM 1915 C CA . MET A 1 231 ? 14.179 -6.792 12.994 1.00 4.97 231 MET A CA 1
ATOM 1916 C C . MET A 1 231 ? 15.550 -6.635 13.622 1.00 4.68 231 MET A C 1
ATOM 1917 O O . MET A 1 231 ? 15.807 -5.695 14.400 1.00 5.04 231 MET A O 1
ATOM 1922 N N . ASP A 1 232 ? 16.471 -7.507 13.230 1.00 4.88 232 ASP A N 1
ATOM 1923 C CA . ASP A 1 232 ? 17.880 -7.379 13.594 1.00 4.96 232 ASP A CA 1
ATOM 1924 C C . ASP A 1 232 ? 18.712 -8.223 12.634 1.00 4.86 232 ASP A C 1
ATOM 1925 O O . ASP A 1 232 ? 18.218 -9.233 12.089 1.00 5.57 232 ASP A O 1
ATOM 1930 N N . PHE A 1 233 ? 19.956 -7.839 12.486 1.00 5.11 233 PHE A N 1
ATOM 1931 C CA . PHE A 1 233 ? 20.911 -8.595 11.694 1.00 5.25 233 PHE A CA 1
ATOM 1932 C C . PHE A 1 233 ? 21.627 -9.660 12.545 1.00 5.33 233 PHE A C 1
ATOM 1933 O O . PHE A 1 233 ? 21.977 -9.437 13.693 1.00 5.89 233 PHE A O 1
ATOM 1941 N N . ASP A 1 234 ? 21.922 -10.786 11.883 1.00 5.67 234 ASP A N 1
ATOM 1942 C CA . ASP A 1 234 ? 22.897 -11.718 12.400 1.00 5.48 234 ASP A CA 1
ATOM 1943 C C . ASP A 1 234 ? 24.275 -11.328 11.925 1.00 5.70 234 ASP A C 1
ATOM 1944 O O . ASP A 1 234 ? 24.481 -10.351 11.207 1.00 6.33 234 ASP A O 1
ATOM 1949 N N . GLU A 1 235 ? 25.312 -12.071 12.392 1.00 6.00 235 GLU A N 1
ATOM 1950 C CA . GLU A 1 235 ? 26.675 -11.635 12.159 1.00 7.43 235 GLU A CA 1
ATOM 1951 C C . GLU A 1 235 ? 27.111 -11.748 10.723 1.00 7.27 235 GLU A C 1
ATOM 1952 O O . GLU A 1 235 ? 28.156 -11.205 10.371 1.00 9.18 235 GLU A O 1
ATOM 1958 N N . ASP A 1 236 ? 26.322 -12.446 9.873 1.00 7.09 236 ASP A N 1
ATOM 1959 C CA . ASP A 1 236 ? 26.568 -12.538 8.451 1.00 7.73 236 ASP A CA 1
ATOM 1960 C C . ASP A 1 236 ? 25.704 -11.558 7.671 1.00 7.10 236 ASP A C 1
ATOM 1961 O O . ASP A 1 236 ? 25.640 -11.634 6.452 1.00 8.60 236 ASP A O 1
ATOM 1966 N N . ASN A 1 237 ? 25.039 -10.629 8.341 1.00 6.46 237 ASN A N 1
ATOM 1967 C CA . ASN A 1 237 ? 24.199 -9.651 7.735 1.00 6.78 237 ASN A CA 1
ATOM 1968 C C . ASN A 1 237 ? 22.951 -10.233 7.070 1.00 6.31 237 ASN A C 1
ATOM 1969 O O . ASN A 1 237 ? 22.354 -9.589 6.213 1.00 7.06 237 ASN A O 1
ATOM 1974 N N . ASN A 1 238 ? 22.515 -11.385 7.546 1.00 6.20 238 ASN A N 1
ATOM 1975 C CA . ASN A 1 238 ? 21.139 -11.812 7.264 1.00 5.94 238 ASN A CA 1
ATOM 1976 C C . ASN A 1 238 ? 20.205 -11.018 8.186 1.00 5.65 238 ASN A C 1
ATOM 1977 O O . ASN A 1 238 ? 20.570 -10.773 9.329 1.00 6.58 238 ASN A O 1
ATOM 1982 N N . LEU A 1 239 ? 19.080 -10.602 7.654 1.00 5.51 239 LEU A N 1
ATOM 1983 C CA . LEU A 1 239 ? 18.118 -9.803 8.417 1.00 5.14 239 LEU A CA 1
ATOM 1984 C C . LEU A 1 239 ? 16.974 -10.679 8.851 1.00 5.23 239 LEU A C 1
ATOM 1985 O O . LEU A 1 239 ? 16.262 -11.256 8.012 1.00 6.04 239 LEU A O 1
ATOM 1990 N N . LEU A 1 240 ? 16.760 -10.788 10.164 1.00 4.98 240 LEU A N 1
ATOM 1991 C CA . LEU A 1 240 ? 15.655 -11.542 10.745 1.00 4.91 240 LEU A CA 1
ATOM 1992 C C . LEU A 1 240 ? 14.554 -10.556 11.089 1.00 4.74 240 LEU A C 1
ATOM 1993 O O . LEU A 1 240 ? 14.808 -9.532 11.729 1.00 5.51 240 LEU A O 1
ATOM 1998 N N . VAL A 1 241 ? 13.326 -10.878 10.656 1.00 4.81 241 VAL A N 1
ATOM 1999 C CA . VAL A 1 241 ? 12.217 -9.939 10.717 1.00 4.87 241 VAL A CA 1
ATOM 2000 C C . VAL A 1 241 ? 10.989 -10.647 11.264 1.00 4.74 241 VAL A C 1
ATOM 2001 O O . VAL A 1 241 ? 10.477 -11.605 10.654 1.00 5.90 241 VAL A O 1
ATOM 2005 N N . ALA A 1 242 ? 10.464 -10.179 12.395 1.00 4.89 242 ALA A N 1
ATOM 2006 C CA . ALA A 1 242 ? 9.208 -10.716 12.912 1.00 5.08 242 ALA A CA 1
ATOM 2007 C C . ALA A 1 242 ? 8.080 -10.349 11.961 1.00 5.00 242 ALA A C 1
ATOM 2008 O O . ALA A 1 242 ? 7.887 -9.163 11.659 1.00 6.24 242 ALA A O 1
ATOM 2010 N N . ASN A 1 243 ? 7.303 -11.331 11.502 1.00 5.37 243 ASN A N 1
ATOM 2011 C CA . ASN A 1 243 ? 6.180 -11.069 10.616 1.00 5.27 243 ASN A CA 1
ATOM 2012 C C . ASN A 1 243 ? 4.900 -11.306 11.407 1.00 5.29 243 ASN A C 1
ATOM 2013 O O . ASN A 1 243 ? 4.362 -12.419 11.516 1.00 5.93 243 ASN A O 1
ATOM 2018 N N . TRP A 1 244 ? 4.473 -10.229 12.066 1.00 5.46 244 TRP A N 1
ATOM 2019 C CA . TRP A 1 244 ? 3.377 -10.265 13.010 1.00 5.52 244 TRP A CA 1
ATOM 2020 C C . TRP A 1 244 ? 2.113 -10.694 12.267 1.00 5.76 244 TRP A C 1
ATOM 2021 O O . TRP A 1 244 ? 1.718 -10.058 11.285 1.00 6.47 244 TRP A O 1
ATOM 2032 N N . GLY A 1 245 ? 1.439 -11.742 12.767 1.00 6.41 245 GLY A N 1
ATOM 2033 C CA . GLY A 1 245 ? 0.249 -12.312 12.170 1.00 7.23 245 GLY A CA 1
ATOM 2034 C C . GLY A 1 245 ? 0.480 -13.519 11.325 1.00 7.26 245 GLY A C 1
ATOM 2035 O O . GLY A 1 245 ? -0.483 -14.197 10.960 1.00 9.63 245 GLY A O 1
ATOM 2036 N N . SER A 1 246 ? 1.750 -13.828 10.996 1.00 6.77 246 SER A N 1
ATOM 2037 C CA . SER A 1 246 ? 2.069 -14.900 10.122 1.00 6.96 246 SER A CA 1
ATOM 2038 C C . SER A 1 246 ? 2.545 -16.195 10.804 1.00 7.00 246 SER A C 1
ATOM 2039 O O . SER A 1 246 ? 2.801 -17.172 10.082 1.00 7.92 246 SER A O 1
ATOM 2042 N N . SER A 1 247 ? 2.816 -16.140 12.094 1.00 6.98 247 SER A N 1
ATOM 2043 C CA . SER A 1 247 ? 3.461 -17.222 12.834 1.00 7.23 247 SER A CA 1
ATOM 2044 C C . SER A 1 247 ? 4.909 -17.446 12.468 1.00 6.90 247 SER A C 1
ATOM 2045 O O . SER A 1 247 ? 5.488 -18.473 12.904 1.00 8.50 247 SER A O 1
ATOM 2048 N N . HIS A 1 248 ? 5.561 -16.557 11.718 1.00 6.34 248 HIS A N 1
ATOM 2049 C CA . HIS A 1 248 ? 6.929 -16.752 11.313 1.00 6.34 248 HIS A CA 1
ATOM 2050 C C . HIS A 1 248 ? 7.799 -15.511 11.557 1.00 5.74 248 HIS A C 1
ATOM 2051 O O . HIS A 1 248 ? 7.328 -14.374 11.510 1.00 6.23 248 HIS A O 1
ATOM 2058 N N . ILE A 1 249 ? 9.076 -15.798 11.729 1.00 5.80 249 ILE A N 1
ATOM 2059 C CA . ILE A 1 249 ? 10.144 -14.819 11.558 1.00 5.40 249 ILE A CA 1
ATOM 2060 C C . ILE A 1 249 ? 10.774 -15.099 10.194 1.00 5.95 249 ILE A C 1
ATOM 2061 O O . ILE A 1 249 ? 11.142 -16.244 9.887 1.00 7.87 249 ILE A O 1
ATOM 2066 N N . GLU A 1 250 ? 10.874 -14.071 9.375 1.00 5.74 250 GLU A N 1
ATOM 2067 C CA . GLU A 1 250 ? 11.467 -14.186 8.039 1.00 5.78 250 GLU A CA 1
ATOM 2068 C C . GLU A 1 250 ? 12.945 -13.952 8.116 1.00 5.83 250 GLU A C 1
ATOM 2069 O O . GLU A 1 250 ? 13.405 -13.096 8.901 1.00 7.23 250 GLU A O 1
ATOM 2075 N N . VAL A 1 251 ? 13.726 -14.617 7.263 1.00 5.96 251 VAL A N 1
ATOM 2076 C CA . VAL A 1 251 ? 15.142 -14.419 7.174 1.00 6.18 251 VAL A CA 1
ATOM 2077 C C . VAL A 1 251 ? 15.484 -13.981 5.764 1.00 6.17 251 VAL A C 1
ATOM 2078 O O . VAL A 1 251 ? 15.298 -14.756 4.824 1.00 7.51 251 VAL A O 1
ATOM 2082 N N . PHE A 1 252 ? 15.991 -12.755 5.622 1.00 6.22 252 PHE A N 1
ATOM 2083 C CA . PHE A 1 252 ? 16.460 -12.216 4.351 1.00 6.23 252 PHE A CA 1
ATOM 2084 C C . PHE A 1 252 ? 17.935 -12.313 4.277 1.00 6.69 252 PHE A C 1
ATOM 2085 O O . PHE A 1 252 ? 18.675 -12.038 5.226 1.00 8.09 252 PHE A O 1
ATOM 2093 N N . GLY A 1 253 ? 18.460 -12.697 3.075 1.00 7.56 253 GLY A N 1
ATOM 2094 C CA . GLY A 1 253 ? 19.857 -12.612 2.850 1.00 7.94 253 GLY A CA 1
ATOM 2095 C C . GLY A 1 253 ? 20.313 -11.193 2.664 1.00 8.50 253 GLY A C 1
ATOM 2096 O O . GLY A 1 253 ? 19.469 -10.253 2.638 1.00 8.42 253 GLY A O 1
ATOM 2097 N N . PRO A 1 254 ? 21.606 -11.016 2.501 1.00 10.33 254 PRO A N 1
ATOM 2098 C CA . PRO A 1 254 ? 22.154 -9.687 2.331 1.00 11.17 254 PRO A CA 1
ATOM 2099 C C . PRO A 1 254 ? 21.586 -8.866 1.298 1.00 10.54 254 PRO A C 1
ATOM 2100 O O . PRO A 1 254 ? 21.647 -7.586 1.398 1.00 14.03 254 PRO A O 1
ATOM 2104 N N . ASP A 1 255 ? 21.025 -9.462 0.164 1.00 10.98 255 ASP A N 1
ATOM 2105 C CA . ASP A 1 255 ? 20.528 -8.711 -0.907 1.00 11.56 255 ASP A CA 1
ATOM 2106 C C . ASP A 1 255 ? 19.024 -8.491 -0.904 1.00 10.78 255 ASP A C 1
ATOM 2107 O O . ASP A 1 255 ? 18.468 -7.894 -1.776 1.00 13.87 255 ASP A O 1
ATOM 2112 N N . GLY A 1 256 ? 18.337 -8.954 0.136 1.00 9.42 256 GLY A N 1
ATOM 2113 C CA . GLY A 1 256 ? 16.894 -8.722 0.231 1.00 8.96 256 GLY A CA 1
ATOM 2114 C C . GLY A 1 256 ? 16.077 -9.519 -0.762 1.00 8.32 256 GLY A C 1
ATOM 2115 O O . GLY A 1 256 ? 16.426 -10.642 -1.112 1.00 10.28 256 GLY A O 1
ATOM 2116 N N . GLY A 1 257 ? 14.975 -8.994 -1.158 1.00 8.26 257 GLY A N 1
ATOM 2117 C CA . GLY A 1 257 ? 14.029 -9.639 -2.101 1.00 8.75 257 GLY A CA 1
ATOM 2118 C C . GLY A 1 257 ? 12.955 -10.428 -1.330 1.00 7.69 257 GLY A C 1
ATOM 2119 O O . GLY A 1 257 ? 12.220 -9.885 -0.579 1.00 10.31 257 GLY A O 1
ATOM 2120 N N . GLN A 1 258 ? 12.939 -11.726 -1.544 1.00 10.07 258 GLN A N 1
ATOM 2121 C CA . GLN A 1 258 ? 12.120 -12.623 -0.828 1.00 9.11 258 GLN A CA 1
ATOM 2122 C C . GLN A 1 258 ? 12.928 -13.273 0.289 1.00 8.23 258 GLN A C 1
ATOM 2123 O O . GLN A 1 258 ? 14.122 -13.467 0.157 1.00 9.55 258 GLN A O 1
ATOM 2129 N N . PRO A 1 259 ? 12.277 -13.718 1.388 1.00 8.00 259 PRO A N 1
ATOM 2130 C CA . PRO A 1 259 ? 13.018 -14.444 2.401 1.00 8.15 259 PRO A CA 1
ATOM 2131 C C . PRO A 1 259 ? 13.727 -15.667 1.814 1.00 8.19 259 PRO A C 1
ATOM 2132 O O . PRO A 1 259 ? 13.161 -16.347 0.973 1.00 9.67 259 PRO A O 1
ATOM 2136 N N . LYS A 1 260 ? 14.883 -15.936 2.337 1.00 8.19 260 LYS A N 1
ATOM 2137 C CA . LYS A 1 260 ? 15.594 -17.165 2.016 1.00 9.17 260 LYS A CA 1
ATOM 2138 C C . LYS A 1 260 ? 15.215 -18.322 2.923 1.00 9.22 260 LYS A C 1
ATOM 2139 O O . LYS A 1 260 ? 15.475 -19.473 2.576 1.00 11.95 260 LYS A O 1
ATOM 2150 N N . MET A 1 261 ? 14.662 -18.039 4.093 1.00 8.66 261 MET A N 1
ATOM 2151 C CA . MET A 1 261 ? 14.296 -19.023 5.083 1.00 8.76 261 MET A CA 1
ATOM 2152 C C . MET A 1 261 ? 13.208 -18.384 5.927 1.00 7.59 261 MET A C 1
ATOM 2153 O O . MET A 1 261 ? 13.159 -17.162 6.045 1.00 8.01 261 MET A O 1
ATOM 2162 N N . ARG A 1 262 ? 12.387 -19.223 6.546 1.00 8.18 262 ARG A N 1
ATOM 2163 C CA . ARG A 1 262 ? 11.445 -18.784 7.529 1.00 8.11 262 ARG A CA 1
ATOM 2164 C C . ARG A 1 262 ? 11.650 -19.626 8.803 1.00 7.84 262 ARG A C 1
ATOM 2165 O O . ARG A 1 262 ? 12.050 -20.769 8.725 1.00 9.51 262 ARG A O 1
ATOM 2173 N N . ILE A 1 263 ? 11.318 -19.011 9.935 1.00 7.80 263 ILE A N 1
ATOM 2174 C CA . ILE A 1 263 ? 11.359 -19.644 11.227 1.00 7.46 263 ILE A CA 1
ATOM 2175 C C . ILE A 1 263 ? 9.971 -19.726 11.781 1.00 7.28 263 ILE A C 1
ATOM 2176 O O . ILE A 1 263 ? 9.347 -18.683 12.036 1.00 7.58 263 ILE A O 1
ATOM 2181 N N . ARG A 1 264 ? 9.420 -20.923 11.916 1.00 8.19 264 ARG A N 1
ATOM 2182 C CA . ARG A 1 264 ? 8.089 -21.076 12.487 1.00 8.56 264 ARG A CA 1
ATOM 2183 C C . ARG A 1 264 ? 8.159 -20.871 13.958 1.00 7.87 264 ARG A C 1
ATOM 2184 O O . ARG A 1 264 ? 9.009 -21.473 14.663 1.00 11.66 264 ARG A O 1
ATOM 2192 N N . CYS A 1 265 ? 7.271 -20.055 14.464 1.00 6.97 265 CYS A N 1
ATOM 2193 C CA . CYS A 1 265 ? 7.089 -19.806 15.894 1.00 6.78 265 CYS A CA 1
ATOM 2194 C C . CYS A 1 265 ? 5.846 -20.510 16.376 1.00 6.97 265 CYS A C 1
ATOM 2195 O O . CYS A 1 265 ? 4.877 -20.587 15.619 1.00 7.97 265 CYS A O 1
ATOM 2198 N N . PRO A 1 266 ? 5.750 -20.866 17.663 1.00 7.43 266 PRO A N 1
ATOM 2199 C CA . PRO A 1 266 ? 4.567 -21.521 18.221 1.00 7.40 266 PRO A CA 1
ATOM 2200 C C . PRO A 1 266 ? 3.558 -20.520 18.666 1.00 7.40 266 PRO A C 1
ATOM 2201 O O . PRO A 1 266 ? 2.912 -20.630 19.756 1.00 8.52 266 PRO A O 1
ATOM 2205 N N . PHE A 1 267 ? 3.322 -19.438 17.893 1.00 7.20 267 PHE A N 1
ATOM 2206 C CA . PHE A 1 267 ? 2.433 -18.381 18.153 1.00 7.35 267 PHE A CA 1
ATOM 2207 C C . PHE A 1 267 ? 2.314 -17.542 16.868 1.00 7.22 267 PHE A C 1
ATOM 2208 O O . PHE A 1 267 ? 3.205 -17.543 16.039 1.00 7.82 267 PHE A O 1
ATOM 2216 N N . GLU A 1 268 ? 1.208 -16.778 16.792 1.00 7.22 268 GLU A N 1
ATOM 2217 C CA . GLU A 1 268 ? 0.863 -16.134 15.519 1.00 7.66 268 GLU A CA 1
ATOM 2218 C C . GLU A 1 268 ? 1.506 -14.765 15.330 1.00 6.68 268 GLU A C 1
ATOM 2219 O O . GLU A 1 268 ? 1.654 -14.303 14.202 1.00 7.34 268 GLU A O 1
ATOM 2228 N N . LYS A 1 269 ? 1.880 -14.117 16.419 1.00 6.55 269 LYS A N 1
ATOM 2229 C CA . LYS A 1 269 ? 2.173 -12.691 16.456 1.00 6.39 269 LYS A CA 1
ATOM 2230 C C . LYS A 1 269 ? 3.545 -12.390 17.030 1.00 5.85 269 LYS A C 1
ATOM 2231 O O . LYS A 1 269 ? 3.671 -11.615 18.002 1.00 6.00 269 LYS A O 1
ATOM 2237 N N . PRO A 1 270 ? 4.630 -12.917 16.458 1.00 5.96 270 PRO A N 1
ATOM 2238 C CA . PRO A 1 270 ? 5.954 -12.405 16.813 1.00 5.63 270 PRO A CA 1
ATOM 2239 C C . PRO A 1 270 ? 5.998 -10.892 16.547 1.00 5.26 270 PRO A C 1
ATOM 2240 O O . PRO A 1 270 ? 5.539 -10.433 15.503 1.00 5.86 270 PRO A O 1
ATOM 2244 N N . SER A 1 271 ? 6.563 -10.155 17.501 1.00 5.36 271 SER A N 1
ATOM 2245 C CA . SER A 1 271 ? 6.642 -8.709 17.426 1.00 5.07 271 SER A CA 1
ATOM 2246 C C . SER A 1 271 ? 8.060 -8.219 17.310 1.00 4.82 271 SER A C 1
ATOM 2247 O O . SER A 1 271 ? 8.418 -7.520 16.359 1.00 7.93 271 SER A O 1
ATOM 2252 N N . ASN A 1 272 ? 8.943 -8.603 18.201 1.00 4.97 272 ASN A N 1
ATOM 2253 C CA . ASN A 1 272 ? 10.266 -8.044 18.164 1.00 4.55 272 ASN A CA 1
ATOM 2254 C C . ASN A 1 272 ? 11.267 -9.062 18.682 1.00 4.96 272 ASN A C 1
ATOM 2255 O O . ASN A 1 272 ? 10.891 -10.100 19.238 1.00 6.46 272 ASN A O 1
ATOM 2260 N N . LEU A 1 273 ? 12.535 -8.797 18.439 1.00 4.96 273 LEU A N 1
ATOM 2261 C CA . LEU A 1 273 ? 13.553 -9.795 18.686 1.00 5.48 273 LEU A CA 1
ATOM 2262 C C . LEU A 1 273 ? 14.864 -9.108 19.053 1.00 4.53 273 LEU A C 1
ATOM 2263 O O . LEU A 1 273 ? 15.093 -7.926 18.775 1.00 4.86 273 LEU A O 1
ATOM 2272 N N . HIS A 1 274 ? 15.737 -9.875 19.698 1.00 4.63 274 HIS A N 1
ATOM 2273 C CA . HIS A 1 274 ? 17.060 -9.354 20.028 1.00 4.50 274 HIS A CA 1
ATOM 2274 C C . HIS A 1 274 ? 17.990 -10.511 20.328 1.00 4.82 274 HIS A C 1
ATOM 2275 O O . HIS A 1 274 ? 17.574 -11.443 21.076 1.00 5.70 274 HIS A O 1
ATOM 2282 N N . PHE A 1 275 ? 19.218 -10.458 19.866 1.00 4.82 275 PHE A N 1
ATOM 2283 C CA . PHE A 1 275 ? 20.208 -11.451 20.254 1.00 5.19 275 PHE A CA 1
ATOM 2284 C C . PHE A 1 275 ? 20.767 -11.159 21.629 1.00 5.30 275 PHE A C 1
ATOM 2285 O O . PHE A 1 275 ? 21.000 -10.009 22.010 1.00 6.30 275 PHE A O 1
ATOM 2293 N N . LYS A 1 276 ? 21.105 -12.215 22.361 1.00 5.91 276 LYS A N 1
ATOM 2294 C CA . LYS A 1 276 ? 21.961 -12.088 23.509 1.00 6.24 276 LYS A CA 1
ATOM 2295 C C . LYS A 1 276 ? 23.400 -11.955 23.032 1.00 6.28 276 LYS A C 1
ATOM 2296 O O . LYS A 1 276 ? 23.856 -12.781 22.226 1.00 6.97 276 LYS A O 1
ATOM 2305 N N . PRO A 1 277 ? 24.149 -10.951 23.503 1.00 6.85 277 PRO A N 1
ATOM 2306 C CA . PRO A 1 277 ? 25.536 -10.776 23.066 1.00 7.8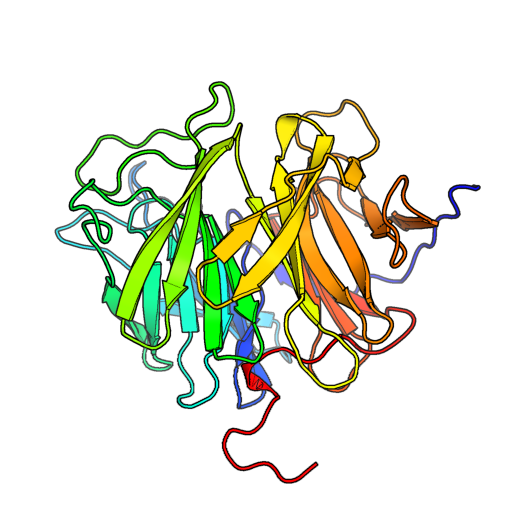9 277 PRO A CA 1
ATOM 2307 C C . PRO A 1 277 ? 26.343 -12.053 23.196 1.00 8.83 277 PRO A C 1
ATOM 2308 O O . PRO A 1 277 ? 26.281 -12.774 24.170 1.00 10.66 277 PRO A O 1
ATOM 2312 N N . GLN A 1 278 ? 27.187 -12.269 22.228 1.00 10.99 278 GLN A N 1
ATOM 2313 C CA . GLN A 1 278 ? 28.133 -13.370 22.284 1.00 14.20 278 GLN A CA 1
ATOM 2314 C C . GLN A 1 278 ? 27.468 -14.736 22.167 1.00 12.01 278 GLN A C 1
ATOM 2315 O O . GLN A 1 278 ? 28.134 -15.716 22.490 1.00 15.05 278 GLN A O 1
ATOM 2321 N N . THR A 1 279 ? 26.223 -14.812 21.713 1.00 9.63 279 THR A N 1
ATOM 2322 C CA . THR A 1 279 ? 25.501 -16.038 21.628 1.00 8.75 279 THR A CA 1
ATOM 2323 C C . THR A 1 279 ? 24.680 -16.062 20.345 1.00 7.80 279 THR A C 1
ATOM 2324 O O . THR A 1 279 ? 24.458 -15.072 19.716 1.00 9.13 279 THR A O 1
ATOM 2328 N N . LYS A 1 280 ? 24.138 -17.270 20.078 1.00 7.51 280 LYS A N 1
ATOM 2329 C CA . LYS A 1 280 ? 23.177 -17.505 19.009 1.00 7.84 280 LYS A CA 1
ATOM 2330 C C . LYS A 1 280 ? 21.750 -17.360 19.495 1.00 6.84 280 LYS A C 1
ATOM 2331 O O . LYS A 1 280 ? 20.812 -17.659 18.718 1.00 7.97 280 LYS A O 1
ATOM 2339 N N . THR A 1 281 ? 21.531 -16.942 20.734 1.00 6.67 281 THR A N 1
ATOM 2340 C CA . THR A 1 281 ? 20.225 -16.943 21.298 1.00 6.25 281 THR A CA 1
ATOM 2341 C C . THR A 1 281 ? 19.461 -15.685 20.903 1.00 5.65 281 THR A C 1
ATOM 2342 O O . THR A 1 281 ? 19.946 -14.575 21.143 1.00 6.93 281 THR A O 1
ATOM 2346 N N . ILE A 1 282 ? 18.280 -15.863 20.344 1.00 5.76 282 ILE A N 1
ATOM 2347 C CA . ILE A 1 282 ? 17.370 -14.793 20.017 1.00 5.42 282 ILE A CA 1
ATOM 2348 C C . ILE A 1 282 ? 16.193 -14.824 20.969 1.00 5.22 282 ILE A C 1
ATOM 2349 O O . ILE A 1 282 ? 15.480 -15.828 21.082 1.00 6.14 282 ILE A O 1
ATOM 2354 N N . PHE A 1 283 ? 15.974 -13.697 21.649 1.00 5.20 283 PHE A N 1
ATOM 2355 C CA . PHE A 1 283 ? 14.801 -13.465 22.469 1.00 5.00 283 PHE A CA 1
ATOM 2356 C C . PHE A 1 283 ? 13.715 -12.843 21.582 1.00 5.07 283 PHE A C 1
ATOM 2357 O O . PHE A 1 283 ? 14.019 -11.911 20.806 1.00 6.26 283 PHE A O 1
ATOM 2365 N N . VAL A 1 284 ? 12.493 -13.338 21.700 1.00 4.95 284 VAL A N 1
ATOM 2366 C CA . VAL A 1 284 ? 11.383 -12.965 20.841 1.00 4.94 284 VAL A CA 1
ATOM 2367 C C . VAL A 1 284 ? 10.203 -12.597 21.715 1.00 4.82 284 VAL A C 1
ATOM 2368 O O . VAL A 1 284 ? 9.801 -13.373 22.573 1.00 5.92 284 VAL A O 1
ATOM 2375 N N . THR A 1 285 ? 9.614 -11.421 21.448 1.00 4.65 285 THR A N 1
ATOM 2376 C CA . THR A 1 285 ? 8.386 -11.023 22.083 1.00 4.91 285 THR A CA 1
ATOM 2377 C C . THR A 1 285 ? 7.221 -11.343 21.142 1.00 5.13 285 THR A C 1
ATOM 2378 O O . THR A 1 285 ? 7.401 -11.348 19.921 1.00 5.93 285 THR A O 1
ATOM 2382 N N . GLU A 1 286 ? 6.032 -11.566 21.713 1.00 5.42 286 GLU A N 1
ATOM 2383 C CA . GLU A 1 286 ? 4.902 -11.930 20.865 1.00 5.73 286 GLU A CA 1
ATOM 2384 C C . GLU A 1 286 ? 3.615 -11.552 21.545 1.00 5.94 286 GLU A C 1
ATOM 2385 O O . GLU A 1 286 ? 3.479 -11.539 22.772 1.00 6.70 286 GLU A O 1
ATOM 2391 N N . HIS A 1 287 ? 2.604 -11.247 20.710 1.00 6.04 287 HIS A N 1
ATOM 2392 C CA . HIS A 1 287 ? 1.370 -10.644 21.119 1.00 6.62 287 HIS A CA 1
ATOM 2393 C C . HIS A 1 287 ? 0.148 -11.550 21.091 1.00 7.47 287 HIS A C 1
ATOM 2394 O O . HIS A 1 287 ? -0.961 -11.115 21.306 1.00 9.54 287 HIS A O 1
ATOM 2401 N N . GLU A 1 288 ? 0.379 -12.834 20.775 1.00 7.67 288 GLU A N 1
ATOM 2402 C CA . GLU A 1 28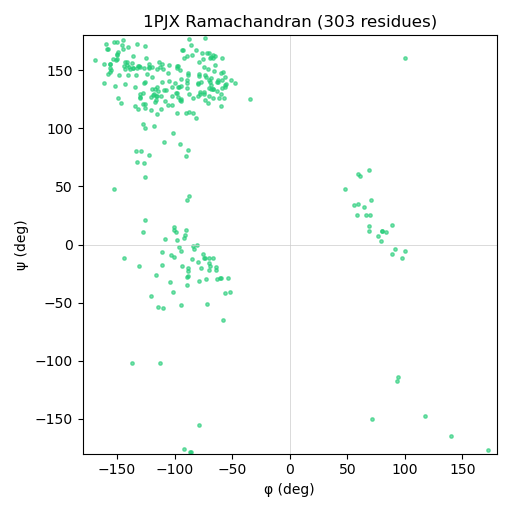8 ? -0.691 -13.831 20.931 1.00 8.59 288 GLU A CA 1
ATOM 2403 C C . GLU A 1 288 ? -0.913 -14.097 22.437 1.00 8.19 288 GLU A C 1
ATOM 2404 O O . GLU A 1 288 ? -2.023 -14.024 22.929 1.00 10.88 288 GLU A O 1
ATOM 2415 N N . ASN A 1 289 ? 0.210 -14.393 23.114 1.00 8.24 289 ASN A N 1
ATOM 2416 C CA . ASN A 1 289 ? 0.202 -14.625 24.515 1.00 8.79 289 ASN A CA 1
ATOM 2417 C C . ASN A 1 289 ? 0.722 -13.447 25.320 1.00 8.43 289 ASN A C 1
ATOM 2418 O O . ASN A 1 289 ? 0.642 -13.479 26.545 1.00 10.63 289 ASN A O 1
ATOM 2423 N N . ASN A 1 290 ? 1.291 -12.428 24.691 1.00 7.46 290 ASN A N 1
ATOM 2424 C CA . ASN A 1 290 ? 1.891 -11.287 25.388 1.00 7.32 290 ASN A CA 1
ATOM 2425 C C . ASN A 1 290 ? 3.014 -11.787 26.319 1.00 7.01 290 ASN A C 1
ATOM 2426 O O . ASN A 1 290 ? 2.994 -11.634 27.523 1.00 7.97 290 ASN A O 1
ATOM 2431 N N . ALA A 1 291 ? 3.992 -12.406 25.661 1.00 7.28 291 ALA A N 1
ATOM 2432 C CA . ALA A 1 291 ? 5.018 -13.186 26.336 1.00 6.83 291 ALA A CA 1
ATOM 2433 C C . ALA A 1 291 ? 6.332 -13.056 25.602 1.00 6.03 291 ALA A C 1
ATOM 2434 O O . ALA A 1 291 ? 6.418 -12.512 24.488 1.00 6.64 291 ALA A O 1
ATOM 2436 N N . VAL A 1 292 ? 7.375 -13.586 26.237 1.00 6.05 292 VAL A N 1
ATOM 2437 C CA . VAL A 1 292 ? 8.726 -13.566 25.720 1.00 5.42 292 VAL A CA 1
ATOM 2438 C C . VAL A 1 292 ? 9.268 -14.995 25.713 1.00 5.28 292 VAL A C 1
ATOM 2439 O O . VAL A 1 292 ? 9.049 -15.750 26.688 1.00 6.04 292 VAL A O 1
ATOM 2443 N N . TRP A 1 293 ? 9.975 -15.340 24.653 1.00 5.14 293 TRP A N 1
ATOM 2444 C CA . TRP A 1 293 ? 10.561 -16.650 24.405 1.00 5.10 293 TRP A CA 1
ATOM 2445 C C . TRP A 1 293 ? 11.987 -16.473 23.969 1.00 5.02 293 TRP A C 1
ATOM 2446 O O . TRP A 1 293 ? 12.425 -15.347 23.653 1.00 5.77 293 TRP A O 1
ATOM 2457 N N . LYS A 1 294 ? 12.705 -17.580 23.845 1.00 5.54 294 LYS A N 1
ATOM 2458 C CA . LYS A 1 294 ? 14.026 -17.571 23.222 1.00 5.68 294 LYS A CA 1
ATOM 2459 C C . LYS A 1 294 ? 14.186 -18.831 22.374 1.00 5.45 294 LYS A C 1
ATOM 2460 O O . LYS A 1 294 ? 13.578 -19.870 22.653 1.00 6.30 294 LYS A O 1
ATOM 2469 N N . PHE A 1 295 ? 15.047 -18.734 21.367 1.00 5.71 295 PHE A N 1
ATOM 2470 C CA . PHE A 1 295 ? 15.418 -19.882 20.561 1.00 5.74 295 PHE A CA 1
ATOM 2471 C C . PHE A 1 295 ? 16.836 -19.680 20.064 1.00 5.71 295 PHE A C 1
ATOM 2472 O O . PHE A 1 295 ? 17.356 -18.555 20.055 1.00 6.36 295 PHE A O 1
ATOM 2480 N N . GLU A 1 296 ? 17.456 -20.764 19.594 1.00 5.97 296 GLU A N 1
ATOM 2481 C CA . GLU A 1 296 ? 18.794 -20.715 19.059 1.00 6.34 296 GLU A CA 1
ATOM 2482 C C . GLU A 1 296 ? 18.789 -20.547 17.561 1.00 6.68 296 GLU A C 1
ATOM 2483 O O . GLU A 1 296 ? 18.194 -21.368 16.834 1.00 7.34 296 GLU A O 1
ATOM 2489 N N . TRP A 1 297 ? 19.453 -19.500 17.091 1.00 6.71 297 TRP A N 1
ATOM 2490 C CA . TRP A 1 297 ? 19.670 -19.291 15.682 1.00 6.60 297 TRP A CA 1
ATOM 2491 C C . TRP A 1 297 ? 20.942 -20.042 15.254 1.00 7.42 297 TRP A C 1
ATOM 2492 O O . TRP A 1 297 ? 21.582 -20.714 16.026 1.00 8.95 297 TRP A O 1
ATOM 2503 N N . GLN A 1 298 ? 21.268 -19.895 13.937 1.00 8.42 298 GLN A N 1
ATOM 2504 C CA . GLN A 1 298 ? 22.396 -20.603 13.320 1.00 9.23 298 GLN A CA 1
ATOM 2505 C C . GLN A 1 298 ? 23.736 -19.999 13.666 1.00 9.82 298 GLN A C 1
ATOM 2506 O O . GLN A 1 298 ? 24.731 -20.693 13.439 1.00 11.92 298 GLN A O 1
ATOM 2512 N N . ARG A 1 299 ? 23.774 -18.755 14.098 1.00 9.02 299 ARG A N 1
ATOM 2513 C CA . ARG A 1 299 ? 25.025 -18.042 14.314 1.00 9.60 299 ARG A CA 1
ATOM 2514 C C . ARG A 1 299 ? 24.742 -16.870 15.278 1.00 8.42 299 ARG A C 1
ATOM 2515 O O . ARG A 1 299 ? 23.564 -16.571 15.551 1.00 8.31 299 ARG A O 1
ATOM 2523 N N . ASN A 1 300 ? 25.798 -16.194 15.714 1.00 8.87 300 ASN A N 1
ATOM 2524 C CA . ASN A 1 300 ? 25.653 -15.086 16.623 1.00 8.68 300 ASN A CA 1
ATOM 2525 C C . ASN A 1 300 ? 25.004 -13.899 15.899 1.00 7.57 300 ASN A C 1
ATOM 2526 O O . ASN A 1 300 ? 24.965 -13.785 14.661 1.00 7.73 300 ASN A O 1
ATOM 2531 N N . GLY A 1 301 ? 24.541 -12.952 16.721 1.00 7.62 301 GLY A N 1
ATOM 2532 C CA . GLY A 1 301 ? 24.002 -11.732 16.224 1.00 7.24 301 GLY A CA 1
ATOM 2533 C C . GLY A 1 301 ? 25.085 -10.777 15.745 1.00 6.50 301 GLY A C 1
ATOM 2534 O O . GLY A 1 301 ? 26.227 -10.841 16.133 1.00 7.90 301 GLY A O 1
ATOM 2535 N N . LYS A 1 302 ? 24.668 -9.832 14.896 1.00 6.53 302 LYS A N 1
ATOM 2536 C CA . LYS A 1 302 ? 25.542 -8.699 14.615 1.00 6.42 302 LYS A CA 1
ATOM 2537 C C . LYS A 1 302 ? 25.697 -7.854 15.864 1.00 6.59 302 LYS A C 1
ATOM 2538 O O . LYS A 1 302 ? 24.666 -7.546 16.514 1.00 9.97 302 LYS A O 1
ATOM 2545 N N . LYS A 1 303 ? 26.869 -7.441 16.226 1.00 6.16 303 LYS A N 1
ATOM 2546 C CA . LYS A 1 303 ? 27.036 -6.631 17.438 1.00 6.27 303 LYS A CA 1
ATOM 2547 C C . LYS A 1 303 ? 26.228 -5.373 17.341 1.00 5.75 303 LYS A C 1
ATOM 2548 O O . LYS A 1 303 ? 26.263 -4.655 16.332 1.00 7.11 303 LYS A O 1
ATOM 2554 N N . GLN A 1 304 ? 25.525 -5.045 18.435 1.00 6.00 304 GLN A N 1
ATOM 2555 C CA . GLN A 1 304 ? 24.875 -3.763 18.569 1.00 5.86 304 GLN A CA 1
ATOM 2556 C C . GLN A 1 304 ? 25.923 -2.691 18.892 1.00 5.64 304 GLN A C 1
ATOM 2557 O O . GLN A 1 304 ? 27.045 -2.976 19.317 1.00 6.42 304 GLN A O 1
ATOM 2563 N N . TYR A 1 305 ? 25.543 -1.428 18.736 1.00 5.64 305 TYR A N 1
ATOM 2564 C CA . TYR A 1 305 ? 26.409 -0.294 19.061 1.00 5.66 305 TYR A CA 1
ATOM 2565 C C . TYR A 1 305 ? 26.976 -0.399 20.472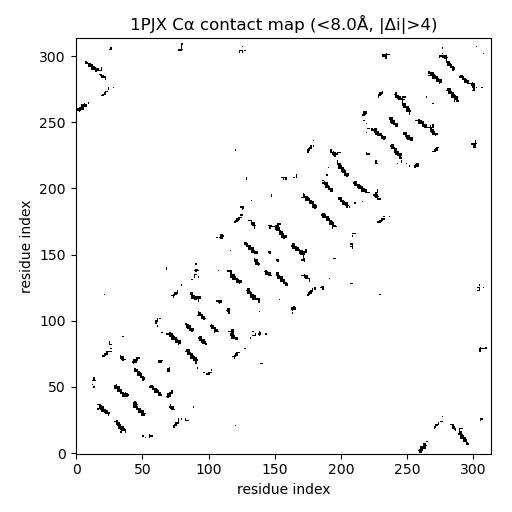 1.00 5.50 305 TYR A C 1
ATOM 2566 O O . TYR A 1 305 ? 28.121 -0.099 20.727 1.00 6.18 305 TYR A O 1
ATOM 2575 N N . CYS A 1 306 ? 26.127 -0.830 21.423 1.00 5.71 306 CYS A N 1
ATOM 2576 C CA . CYS A 1 306 ? 26.587 -0.906 22.831 1.00 6.47 306 CYS A CA 1
ATOM 2577 C C . CYS A 1 306 ? 27.658 -1.948 23.047 1.00 7.12 306 CYS A C 1
ATOM 2578 O O . CYS A 1 306 ? 28.237 -1.946 24.142 1.00 9.49 306 CYS A O 1
ATOM 2581 N N . GLU A 1 307 ? 27.914 -2.823 22.107 1.00 6.59 307 GLU A N 1
ATOM 2582 C CA . GLU A 1 307 ? 28.961 -3.840 22.173 1.00 7.86 307 GLU A CA 1
ATOM 2583 C C . GLU A 1 307 ? 30.252 -3.386 21.522 1.00 8.56 307 GLU A C 1
ATOM 2584 O O . GLU A 1 307 ? 31.239 -4.102 21.554 1.00 12.52 307 GLU A O 1
ATOM 2590 N N . THR A 1 308 ? 30.243 -2.228 20.904 1.00 7.32 308 THR A N 1
ATOM 2591 C CA . THR A 1 308 ? 31.451 -1.662 20.290 1.00 7.71 308 THR A CA 1
ATOM 2592 C C . THR A 1 308 ? 32.147 -0.735 21.275 1.00 7.49 308 THR A C 1
ATOM 2593 O O . THR A 1 308 ? 31.576 -0.366 22.317 1.00 8.50 308 THR A O 1
ATOM 2597 N N . LEU A 1 309 ? 33.363 -0.358 20.965 1.00 8.54 309 LEU A N 1
ATOM 2598 C CA . LEU A 1 309 ? 34.212 0.424 21.893 1.00 8.88 309 LEU A CA 1
ATOM 2599 C C . LEU A 1 309 ? 34.512 1.788 21.362 1.00 9.70 309 LEU A C 1
ATOM 2600 O O . LEU A 1 309 ? 35.069 1.912 20.294 1.00 15.21 309 LEU A O 1
ATOM 2605 N N . LYS A 1 310 ? 34.273 2.834 22.126 1.00 7.78 310 LYS A N 1
ATOM 2606 C CA . LYS A 1 310 ? 34.720 4.157 21.771 1.00 7.81 310 LYS A CA 1
ATOM 2607 C C . LYS A 1 310 ? 36.211 4.224 21.542 1.00 7.58 310 LYS A C 1
ATOM 2608 O O . LYS A 1 310 ? 36.681 4.904 20.621 1.00 9.50 310 LYS A O 1
ATOM 2614 N N . PHE A 1 311 ? 36.959 3.553 22.405 1.00 7.56 311 PHE A N 1
ATOM 2615 C CA . PHE A 1 311 ? 38.417 3.605 22.391 1.00 8.29 311 PHE A CA 1
ATOM 2616 C C A PHE A 1 311 ? 39.084 2.314 21.970 0.67 10.29 311 PHE A C 1
ATOM 2617 C C B PHE A 1 311 ? 38.840 2.356 21.581 0.33 8.23 311 PHE A C 1
ATOM 2618 O O A PHE A 1 311 ? 40.166 1.953 22.406 0.67 11.73 311 PHE A O 1
ATOM 2619 O O B PHE A 1 311 ? 38.444 2.137 20.397 0.33 9.65 311 PHE A O 1
ATOM 2627 N N A GLY A 1 312 ? 38.338 1.612 21.137 0.67 10.97 312 GLY A N 1
ATOM 2628 N N B GLY A 1 312 ? 39.658 1.428 22.085 0.33 8.30 312 GLY A N 1
ATOM 2629 C CA A GLY A 1 312 ? 38.920 0.481 20.479 0.67 13.79 312 GLY A CA 1
ATOM 2630 C CA B GLY A 1 312 ? 40.121 0.284 21.361 0.33 8.10 312 GLY A CA 1
ATOM 2631 C C A GLY A 1 312 ? 40.079 0.821 19.541 0.67 10.27 312 GLY A C 1
ATOM 2632 C C B GLY A 1 312 ? 41.101 0.618 20.259 0.33 7.99 312 GLY A C 1
ATOM 2633 O O A GLY A 1 312 ? 40.268 1.971 19.127 0.67 12.06 312 GLY A O 1
ATOM 2634 O O B GLY A 1 312 ? 41.749 1.677 20.223 0.33 8.27 312 GLY A O 1
ATOM 2635 N N A ILE A 1 313 ? 40.838 -0.232 19.170 0.67 12.13 313 ILE A N 1
ATOM 2636 N N B ILE A 1 313 ? 41.052 -0.366 19.351 0.33 13.83 313 ILE A N 1
ATOM 2637 C CA . ILE A 1 313 ? 42.001 -0.197 18.268 1.00 12.64 313 ILE A CA 1
ATOM 2638 C C . ILE A 1 313 ? 41.615 -0.828 16.946 1.00 10.76 313 ILE A C 1
ATOM 2639 O O . ILE A 1 313 ? 41.597 -0.164 15.929 1.00 14.16 313 ILE A O 1
ATOM 2646 N N . PHE A 1 314 ? 41.338 -2.127 16.959 1.00 9.42 314 PHE A N 1
ATOM 2647 C CA . PHE A 1 314 ? 40.891 -2.794 15.775 1.00 10.10 314 PHE A CA 1
ATOM 2648 C C . PHE A 1 314 ? 39.429 -2.540 15.476 1.00 12.05 314 PHE A C 1
ATOM 2649 O O . PHE A 1 314 ? 38.680 -2.045 16.324 1.00 14.35 314 PHE A O 1
#

Solvent-accessible surface area: 13460 Å² total; per-residue (Å²): 86,75,55,56,66,49,142,32,151,18,62,79,18,7,86,108,2,55,3,0,7,2,3,1,3,6,95,124,40,61,1,0,0,0,0,7,103,25,114,76,148,66,147,44,11,0,27,0,7,58,4,72,66,192,85,18,152,82,81,68,28,7,90,1,90,30,132,63,90,10,0,24,0,2,0,5,11,4,17,38,89,44,41,33,4,19,0,0,0,8,15,0,0,0,0,18,1,64,57,111,14,81,51,128,38,51,12,121,126,10,54,132,46,114,156,0,19,0,0,12,11,3,9,18,2,40,106,9,2,0,0,0,0,0,0,0,7,81,11,13,97,31,123,85,66,119,0,67,157,116,123,71,0,0,0,0,0,33,9,99,105,48,80,8,41,45,30,38,67,57,4,32,14,0,8,0,5,5,12,9,8,79,154,103,21,126,16,84,24,0,0,0,0,6,7,37,37,33,64,0,39,3,8,52,8,132,18,84,11,134,25,108,108,90,110,56,12,0,82,8,28,43,141,44,161,14,0,0,9,0,6,18,11,0,88,78,24,7,0,0,0,0,0,64,11,20,19,14,0,0,1,0,9,66,133,17,30,108,6,103,37,41,0,116,3,83,9,83,64,0,0,7,1,10,17,74,39,135,38,94,16,0,4,0,0,0,32,91,75,48,1,0,35,77,3,98,11,84,57,37,13,46,106,38,15,17,48,34,143,123,172,41,162,255

Radius of gyration: 17.58 Å; Cα contacts (8 Å, |Δi|>4): 1010; chains: 1; bounding box: 50×48×41 Å

Nearest PDB structures (foldseek):
  2iaw-assembly1_A  TM=1.003E+00  e=6.790E-60  Loligo vulgaris
  2iax-assembly1_A  TM=1.003E+00  e=1.640E-59  Loligo vulgaris
  2iav-assembly1_A  TM=1.003E+00  e=3.100E-59  Loligo vulgaris
  3li3-assembly1_A  TM=1.001E+00  e=2.426E-59  Loligo vulgaris
  3hli-assembly1_A  TM=9.985E-01  e=6.154E-59  Loligo vulgaris

Secondary structure (DSSP, 8-state):
--S-EE-PPPEEEE---TT-EEEEE-TTS-EEEEETT-EETTEE--EEEEE-TTT--EEEEE--EETTEE--EEEEEE-SSSSEEEEEETTTEEEEEETTS-EEE--SB-TTSPBPBP--EEEE-TTS-EEEEE-B-BPTTSPP-BTTSSS-EEEEEE-TTS-EEEEEEEESSEEEEEEEE-TTS-EEEEEEEETTTTEEEEEEEEETTEEEEEEEEEE----SS-EEEEEEEBTT-PEEEEEETTTEEEEE-TT-BS-SEEEE-SSS-EEEEEEPTTSSEEEEEETTTTEEEEEE-SSPBPPPGGGS-TT---

InterPro domains:
  IPR011042 Six-bladed beta-propeller, TolB-like [G3DSA:2.120.10.30] (1-314)
  IPR013658 SMP-30/Gluconolactonase/LRE-like region [PF08450] (20-286)
  IPR051262 SMP-30/CGR1 Lactonase [PTHR47572] (10-305)

Organism: Loligo vulgaris (NCBI:txid6622)

B-factor: mean 12.56, std 9.12, range [2.91, 78.08]

Foldseek 3Di:
DDAAEDEFDKFFQAFDQALWAAWEAWLVRWIKIKRLPDDDPNATFIFIWTADRVPRDIDTQERDDDPRHTWRWAHWDAAAPDRWIWTQTQAQGIKIADPNHDIDRQDQAAQVRHGHAGWHYWAAALQGKIKTKHQWGGHPPPDTGGQQPWFFIWIWIQDPVGGTGTQGGRARAWAAKYWDADPVRHTFKIWIDRKQVQFIWMWTDPDRSDTDDIDTQAGHDDNFGIAWHYWFAAQQRWIWTFGAQQQWIFTHHNRHYYGNYIYGHPFRGWHYWDFRPPFQKIWIAGNRRRGIIIGGDPHGGHDGSNRDDPDDDD

CATH classification: 2.120.10.30

GO terms:
  GO:0005509 calcium ion binding (F, IDA)
  GO:0047862 diisopropyl-fluorophosphatase activity (F, IDA)

Sequence (314 aa):
MMEEIIPVIEPLFTKVTEDIPGAEGPVFDKNGDFYIVAPEVEVNGKPAGEILRIDLKTGKKTVICKPEVNGYGGIPAGCQCDRDANQLFVADMRLGLLVVQTDGTFEEIAKKDSEGRRMQGCNDCAFDYEGNLWITAPAGEVAPADYTRSMQEKFGSIYCFTTDGQMIQVDTAFQFPNGIAVRHMNDGRPYQLIVAETPTKKLWSYDIKGPAKIENNKKVVWGHIPGTHEGGADGMDFDEDNNLLVANWGSSHIEVFGPDGGQPKMRIRCPFEKPSNLHFKPQTKTIFVTEHENNAVWKFEWQRNGKKQYCETLKFGGIF